Protein AF-A0AAU1YDL6-F1 (afdb_monomer_lite)

Radius of gyration: 30.85 Å; chains: 1; bounding box: 108×76×62 Å

Sequence (286 aa):
MQLHLDQCSYCQDTAEQLRLCATRPGVLLAEALLGESAHPYLAACRARPSRTAPVAATAEGAHARPSDTPQTQQKPARRGRPGSTRKGAKIFVAGIAASSAAVAAAIVVAGTSSDTTAPAPATQRPTPTPSPSSPTTSTALPVPPGSGRLRNAAADLCMDVRGAQPERGAEATLSACSAASTQRWTYVEDGLLRNLAEPDLCLDAGGDDEVLDLEYCDSSGDVSFGLRFELSPEGELLTRDERNLVIAPASPDTGTVLVPSPRNGEAEQRWLVEPVPGASTPQSAT

Secondary structure (DSSP, 8-state):
-HHHHTT-HHHHHHHHHHHHTTSHHHHHHHHHHHGGGHHHHHHHHHHS-------PPP-----------------------------PPPPP------------------------------------PPPP------------S--EEEEETTT-PEEEESSSS--TT--EEEE---S-GGG-EEE-GGGBEEESSSTTEEE---TTTTS--EEETT--STT----BEEE-TTS-EEESSSTTEEEEESSSSTTPBEEEEE----GGG-EEEEEPTT--------

Foldseek 3Di:
DVVVCVVDVVSVVVVVVLLCCQPPVNLVVLCVPPPPVSVVVNVVSVPDDPPDDDDDDDDDDDDDDDDDDDDDDDDDDDDDDDDDDDDDDDDDDDDDDDDDDDDDDDDDDDDDDDDDDDDDDDDDDDDDDDDDDDDPPPPDDDDPQAKWWWAQQPLRFTWFFPDLQFDFFGFIFTAHDDPRQRRIWGQDPQAWTAGRSHRQWTWAQCQPNQFIHIDGLPDDDDRTQFSHWDQDPQQFTDGPRDPQWTWFFPDSDGPTTIGTDGDPPDRRRHIDTGGDPDPDDPDDDD

Structure (mmCIF, N/CA/C/O backbone):
data_AF-A0AAU1YDL6-F1
#
_entry.id   AF-A0AAU1YDL6-F1
#
loop_
_atom_site.group_PDB
_atom_site.id
_atom_site.type_symbol
_atom_site.label_atom_id
_atom_site.label_alt_id
_atom_site.label_comp_id
_atom_site.label_asym_id
_atom_site.label_entity_id
_atom_site.label_seq_id
_atom_site.pdbx_PDB_ins_code
_atom_site.Cartn_x
_atom_site.Cartn_y
_atom_site.Cartn_z
_atom_site.occupancy
_atom_site.B_iso_or_equiv
_atom_site.auth_seq_id
_atom_site.auth_comp_id
_atom_site.auth_asym_id
_atom_site.auth_atom_id
_atom_site.pdbx_PDB_model_num
ATOM 1 N N . MET A 1 1 ? 31.680 5.747 -5.297 1.00 56.50 1 MET A N 1
ATOM 2 C CA . MET A 1 1 ? 31.038 4.935 -6.353 1.00 56.50 1 MET A CA 1
ATOM 3 C C . MET A 1 1 ? 31.793 5.042 -7.675 1.00 56.50 1 MET A C 1
ATOM 5 O O . MET A 1 1 ? 32.573 4.136 -7.901 1.00 56.50 1 MET A O 1
ATOM 9 N N . GLN A 1 2 ? 31.672 6.118 -8.476 1.00 62.59 2 GLN A N 1
ATOM 10 C CA . GLN A 1 2 ? 32.417 6.282 -9.751 1.00 62.59 2 GLN A CA 1
ATOM 11 C C . GLN A 1 2 ? 33.905 5.885 -9.648 1.00 62.59 2 GLN A C 1
ATOM 13 O O . GLN A 1 2 ? 34.316 4.913 -10.264 1.00 62.59 2 GLN A O 1
ATOM 18 N N . LEU A 1 3 ? 34.648 6.521 -8.731 1.00 73.25 3 LEU A N 1
ATOM 19 C CA . LEU A 1 3 ? 36.078 6.262 -8.491 1.00 73.25 3 LEU A CA 1
ATOM 20 C C . LEU A 1 3 ? 36.431 4.788 -8.183 1.00 73.25 3 LEU A C 1
ATOM 22 O O . LEU A 1 3 ? 37.569 4.379 -8.361 1.00 73.25 3 LEU A O 1
ATOM 26 N N . HIS A 1 4 ? 35.474 4.000 -7.684 1.00 76.50 4 HIS A N 1
ATOM 27 C CA . HIS A 1 4 ? 35.662 2.577 -7.388 1.00 76.50 4 HIS A CA 1
ATOM 28 C C . HIS A 1 4 ? 35.329 1.690 -8.598 1.00 76.50 4 HIS A C 1
ATOM 30 O O . HIS A 1 4 ? 36.001 0.686 -8.817 1.00 76.50 4 HIS A O 1
ATOM 36 N N . LEU A 1 5 ? 34.335 2.080 -9.408 1.00 68.94 5 LEU A N 1
ATOM 37 C CA . LEU A 1 5 ? 34.019 1.413 -10.676 1.00 68.94 5 LEU A CA 1
ATOM 38 C C . LEU A 1 5 ? 35.194 1.513 -11.658 1.00 68.94 5 LEU A C 1
ATOM 40 O O . LEU A 1 5 ? 35.518 0.526 -12.305 1.00 68.94 5 LEU A O 1
ATOM 44 N N . ASP A 1 6 ? 35.883 2.656 -11.688 1.00 74.12 6 ASP A N 1
ATOM 45 C CA . ASP A 1 6 ? 37.047 2.889 -12.558 1.00 74.12 6 ASP A CA 1
ATOM 46 C C . ASP A 1 6 ? 38.330 2.163 -12.085 1.00 74.12 6 ASP A C 1
ATOM 48 O O . ASP A 1 6 ? 39.335 2.152 -12.793 1.00 74.12 6 ASP A O 1
ATOM 52 N N . GLN A 1 7 ? 38.327 1.579 -10.878 1.00 82.31 7 GLN A N 1
ATOM 53 C CA . GLN A 1 7 ? 39.493 0.922 -10.258 1.00 82.31 7 GLN A CA 1
ATOM 54 C C . GLN A 1 7 ? 39.310 -0.586 -10.027 1.00 82.31 7 GLN A C 1
ATOM 56 O O . GLN A 1 7 ? 40.266 -1.266 -9.653 1.00 82.31 7 GLN A O 1
ATOM 61 N N . CYS A 1 8 ? 38.108 -1.131 -10.234 1.00 89.50 8 CYS A N 1
ATOM 62 C CA . CYS A 1 8 ? 37.804 -2.537 -9.987 1.00 89.50 8 CYS A CA 1
ATOM 63 C C . CYS A 1 8 ? 37.212 -3.195 -11.238 1.00 89.50 8 CYS A C 1
ATOM 65 O O . CYS A 1 8 ? 36.031 -3.013 -11.535 1.00 89.50 8 CYS A O 1
ATOM 67 N N . SER A 1 9 ? 38.014 -4.014 -11.929 1.00 80.69 9 SER A N 1
ATOM 68 C CA . SER A 1 9 ? 37.593 -4.698 -13.161 1.00 80.69 9 SER A CA 1
ATOM 69 C C . SER A 1 9 ? 36.331 -5.540 -12.963 1.00 80.69 9 SER A C 1
ATOM 71 O O . SER A 1 9 ? 35.436 -5.483 -13.788 1.00 80.69 9 SER A O 1
ATOM 73 N N . TYR A 1 10 ? 36.192 -6.233 -11.829 1.00 76.50 10 TYR A N 1
ATOM 74 C CA . TYR A 1 10 ? 34.996 -7.023 -11.517 1.00 76.50 10 TYR A CA 1
ATOM 75 C C . TYR A 1 10 ? 33.713 -6.171 -11.480 1.00 76.50 10 TYR A C 1
ATOM 77 O O . TYR A 1 10 ? 32.677 -6.551 -12.031 1.00 76.50 10 TYR A O 1
ATOM 85 N N . CYS A 1 11 ? 33.778 -4.991 -10.859 1.00 71.44 11 CYS A N 1
ATOM 86 C CA . CYS A 1 11 ? 32.649 -4.066 -10.792 1.00 71.44 11 CYS A CA 1
ATOM 87 C C . CYS A 1 11 ? 32.391 -3.382 -12.146 1.00 71.44 11 CYS A C 1
ATOM 89 O O . CYS A 1 11 ? 31.238 -3.107 -12.479 1.00 71.44 11 CYS A O 1
ATOM 91 N N . GLN A 1 12 ? 33.441 -3.145 -12.939 1.00 76.69 12 GLN A N 1
ATOM 92 C CA . GLN A 1 12 ? 33.349 -2.638 -14.309 1.00 76.69 12 GLN A CA 1
ATOM 93 C C . GLN A 1 12 ? 32.680 -3.658 -15.246 1.00 76.69 12 GLN A C 1
ATOM 95 O O . GLN A 1 12 ? 31.690 -3.313 -15.888 1.00 76.69 12 GLN A O 1
ATOM 100 N N . ASP A 1 13 ? 33.143 -4.911 -15.251 1.00 75.06 13 ASP A N 1
ATOM 101 C CA . ASP A 1 13 ? 32.582 -6.027 -16.024 1.00 75.06 13 ASP A CA 1
ATOM 102 C C . ASP A 1 13 ? 31.100 -6.242 -15.674 1.00 75.06 13 ASP A C 1
ATOM 104 O O . ASP A 1 13 ? 30.251 -6.380 -16.554 1.00 75.06 13 ASP A O 1
ATOM 108 N N . THR A 1 14 ? 30.761 -6.193 -14.380 1.00 71.19 14 THR A N 1
ATOM 109 C CA . THR A 1 14 ? 29.370 -6.291 -13.904 1.00 71.19 14 THR A CA 1
ATOM 110 C C . THR A 1 14 ? 28.522 -5.113 -14.404 1.00 71.19 14 THR A C 1
ATOM 112 O O . THR A 1 14 ? 27.403 -5.305 -14.881 1.00 71.19 14 THR A O 1
ATOM 115 N N . ALA A 1 15 ? 29.049 -3.885 -14.357 1.00 66.06 15 ALA A N 1
ATOM 116 C CA . ALA A 1 15 ? 28.364 -2.698 -14.872 1.00 66.06 15 ALA A CA 1
ATOM 117 C C . ALA A 1 15 ? 28.234 -2.687 -16.409 1.00 66.06 15 ALA A C 1
ATOM 119 O O . ALA A 1 15 ? 27.328 -2.043 -16.940 1.00 66.06 15 ALA A O 1
ATOM 120 N N . GLU A 1 16 ? 29.113 -3.380 -17.134 1.00 69.12 16 GLU A N 1
ATOM 121 C CA . GLU A 1 16 ? 29.009 -3.581 -18.581 1.00 69.12 16 GLU A CA 1
ATOM 122 C C . GLU A 1 16 ? 27.964 -4.651 -18.924 1.00 69.12 16 GLU A C 1
ATOM 124 O O . GLU A 1 16 ? 27.084 -4.394 -19.746 1.00 69.12 16 GLU A O 1
ATOM 129 N N . GLN A 1 17 ? 27.950 -5.789 -18.220 1.00 67.38 17 GLN A N 1
ATOM 130 C CA . GLN A 1 17 ? 26.906 -6.812 -18.373 1.00 67.38 17 GLN A CA 1
ATOM 131 C C . GLN A 1 17 ? 25.501 -6.249 -18.109 1.00 67.38 17 GLN A C 1
ATOM 133 O O . GLN A 1 17 ? 24.594 -6.479 -18.908 1.00 67.38 17 GLN A O 1
ATOM 138 N N . LEU A 1 18 ? 25.335 -5.423 -17.069 1.00 65.62 18 LEU A N 1
ATOM 139 C CA . LEU A 1 18 ? 24.070 -4.735 -16.779 1.00 65.62 18 LEU A CA 1
ATOM 140 C C . LEU A 1 18 ? 23.646 -3.742 -17.877 1.00 65.62 18 LEU A C 1
ATOM 142 O O . LEU A 1 18 ? 22.452 -3.542 -18.094 1.00 65.62 18 LEU A O 1
ATOM 146 N N . ARG A 1 19 ? 24.593 -3.127 -18.601 1.00 65.00 19 ARG A N 1
ATOM 147 C CA . ARG A 1 19 ? 24.288 -2.248 -19.748 1.00 65.00 19 ARG A CA 1
ATOM 148 C C . ARG A 1 19 ? 23.908 -3.025 -21.006 1.00 65.00 19 ARG A C 1
ATOM 150 O O . ARG A 1 19 ? 23.153 -2.511 -21.830 1.00 65.00 19 ARG A O 1
ATOM 157 N N . LEU A 1 20 ? 24.398 -4.254 -21.164 1.00 68.25 20 LEU A N 1
ATOM 158 C CA . LEU A 1 20 ? 24.110 -5.086 -22.332 1.00 68.25 20 LEU A CA 1
ATOM 159 C C . LEU A 1 20 ? 22.671 -5.632 -22.350 1.00 68.25 20 LEU A C 1
ATOM 161 O O . LEU A 1 20 ? 22.177 -5.928 -23.440 1.00 68.25 20 LEU A O 1
ATOM 165 N N . CYS A 1 21 ? 21.967 -5.685 -21.212 1.00 66.94 21 CYS A N 1
ATOM 166 C CA . CYS A 1 21 ? 20.594 -6.203 -21.098 1.00 66.94 21 CYS A CA 1
ATOM 167 C C . CYS A 1 21 ? 19.594 -5.590 -22.101 1.00 66.94 21 CYS A C 1
ATOM 169 O O . CYS A 1 21 ? 18.765 -6.309 -22.651 1.00 66.94 21 CYS A O 1
ATOM 171 N N . ALA A 1 22 ? 19.692 -4.288 -22.396 1.00 60.44 22 ALA A N 1
ATOM 172 C CA . ALA A 1 22 ? 18.812 -3.605 -23.356 1.00 60.44 22 ALA A CA 1
ATOM 173 C C . ALA A 1 22 ? 19.385 -3.510 -24.790 1.00 60.44 22 ALA A C 1
ATOM 175 O O . ALA A 1 22 ? 18.746 -2.939 -25.676 1.00 60.44 22 ALA A O 1
ATOM 176 N N . THR A 1 23 ? 20.582 -4.049 -25.042 1.00 73.25 23 THR A N 1
ATOM 177 C CA . THR A 1 23 ? 21.216 -4.036 -26.372 1.00 73.25 23 THR A CA 1
ATOM 178 C C . THR A 1 23 ? 20.748 -5.208 -27.237 1.00 73.25 23 THR A C 1
ATOM 180 O O . THR A 1 23 ? 20.228 -6.202 -26.736 1.00 73.25 23 THR A O 1
ATOM 183 N N . ARG A 1 24 ? 20.945 -5.120 -28.560 1.00 70.12 24 ARG A N 1
ATOM 184 C CA . ARG A 1 24 ? 20.453 -6.120 -29.531 1.00 70.12 24 ARG A CA 1
ATOM 185 C C . ARG A 1 24 ? 20.853 -7.581 -29.212 1.00 70.12 24 ARG A C 1
ATOM 187 O O . ARG A 1 24 ? 19.998 -8.444 -29.388 1.00 70.12 24 ARG A O 1
ATOM 194 N N . PRO A 1 25 ? 22.073 -7.884 -28.712 1.00 74.88 25 PRO A N 1
ATOM 195 C CA . PRO A 1 25 ? 22.413 -9.225 -28.226 1.00 74.88 25 PRO A CA 1
ATOM 196 C C . PRO A 1 25 ? 21.655 -9.634 -26.954 1.00 74.88 25 PRO A C 1
ATOM 198 O O . PRO A 1 25 ? 21.233 -10.781 -26.851 1.00 74.88 25 PRO A O 1
ATOM 201 N N . GLY A 1 26 ? 21.457 -8.708 -26.007 1.00 73.38 26 GLY A N 1
ATOM 202 C CA . GLY A 1 26 ? 20.735 -8.955 -24.754 1.00 73.38 26 GLY A CA 1
ATOM 203 C C . GLY A 1 26 ? 19.250 -9.251 -24.968 1.00 73.38 26 GLY A C 1
ATOM 204 O O . GLY A 1 26 ? 18.726 -10.179 -24.361 1.00 73.38 26 GLY A O 1
ATOM 205 N N . VAL A 1 27 ? 18.603 -8.545 -25.903 1.00 77.75 27 VAL A N 1
ATOM 206 C CA . VAL A 1 27 ? 17.208 -8.802 -26.306 1.00 77.75 27 VAL A CA 1
ATOM 207 C C . VAL A 1 27 ? 17.047 -10.217 -26.868 1.00 77.75 27 VAL A C 1
ATOM 209 O O . VAL A 1 27 ? 16.229 -10.978 -26.361 1.00 77.75 27 VAL A O 1
ATOM 212 N N . LEU A 1 28 ? 17.881 -10.606 -27.840 1.00 79.69 28 LEU A N 1
ATOM 213 C CA . LEU A 1 28 ? 17.833 -11.949 -28.437 1.00 79.69 28 LEU A CA 1
ATOM 214 C C . LEU A 1 28 ? 18.134 -13.058 -27.417 1.00 79.69 28 LEU A C 1
ATOM 216 O O . LEU A 1 28 ? 17.578 -14.150 -27.510 1.00 79.69 28 LEU A O 1
ATOM 220 N N . LEU A 1 29 ? 19.010 -12.793 -26.443 1.00 78.62 29 LEU A N 1
ATOM 221 C CA . LEU A 1 29 ? 19.323 -13.742 -25.376 1.00 78.62 29 LEU A CA 1
ATOM 222 C C . LEU A 1 29 ? 18.166 -13.874 -24.372 1.00 78.62 29 LEU A C 1
ATOM 224 O O . LEU A 1 29 ? 17.853 -14.988 -23.961 1.00 78.62 29 LEU A O 1
ATOM 228 N N . ALA A 1 30 ? 17.511 -12.767 -24.010 1.00 78.81 30 ALA A N 1
ATOM 229 C CA . ALA A 1 30 ? 16.332 -12.770 -23.148 1.00 78.81 30 ALA A CA 1
ATOM 230 C C . ALA A 1 30 ? 15.161 -13.513 -23.811 1.00 78.81 30 ALA A C 1
ATOM 232 O O . ALA A 1 30 ? 14.589 -14.407 -23.195 1.00 78.81 30 ALA A O 1
ATOM 233 N N . GLU A 1 31 ? 14.861 -13.229 -25.081 1.00 81.62 31 GLU A N 1
ATOM 234 C CA . GLU A 1 31 ? 13.839 -13.946 -25.860 1.00 81.62 31 GLU A CA 1
ATOM 235 C C . GLU A 1 31 ? 14.140 -15.454 -25.948 1.00 81.62 31 GLU A C 1
ATOM 237 O O . GLU A 1 31 ? 13.246 -16.275 -25.749 1.00 81.62 31 GLU A O 1
ATOM 242 N N . ALA A 1 32 ? 15.403 -15.837 -26.171 1.00 84.69 32 ALA A N 1
ATOM 243 C CA . ALA A 1 32 ? 15.809 -17.240 -26.287 1.00 84.69 32 ALA A CA 1
ATOM 244 C C . ALA A 1 32 ? 15.825 -18.023 -24.959 1.00 84.69 32 ALA A C 1
ATOM 246 O O . ALA A 1 32 ? 15.710 -19.250 -24.986 1.00 84.69 32 ALA A O 1
ATOM 247 N N . LEU A 1 33 ? 16.006 -17.354 -23.813 1.00 84.75 33 LEU A N 1
ATOM 248 C CA . LEU A 1 33 ? 16.076 -17.996 -22.491 1.00 84.75 33 LEU A CA 1
ATOM 249 C C . LEU A 1 33 ? 14.765 -17.920 -21.698 1.00 84.75 33 LEU A C 1
ATOM 251 O O . LEU A 1 33 ? 14.500 -18.821 -20.905 1.00 84.75 33 LEU A O 1
ATOM 255 N N . LEU A 1 34 ? 13.973 -16.861 -21.888 1.00 80.25 34 LEU A N 1
ATOM 256 C CA . LEU A 1 34 ? 12.777 -16.559 -21.091 1.00 80.25 34 LEU A CA 1
ATOM 257 C C . LEU A 1 34 ? 11.469 -16.738 -21.883 1.00 80.25 34 LEU A C 1
ATOM 259 O O . LEU A 1 34 ? 10.411 -16.928 -21.288 1.00 80.25 34 LEU A O 1
ATOM 263 N N . GLY A 1 35 ? 11.509 -16.719 -23.221 1.00 78.31 35 GLY A N 1
ATOM 264 C CA . GLY A 1 35 ? 10.304 -16.847 -24.044 1.00 78.31 35 GLY A CA 1
ATOM 265 C C . GLY A 1 35 ? 9.334 -15.685 -23.813 1.00 78.31 35 GLY A C 1
ATOM 266 O O . GLY A 1 35 ? 9.718 -14.522 -23.927 1.00 78.31 35 GLY A O 1
ATOM 267 N N . GLU A 1 36 ? 8.074 -15.975 -23.478 1.00 75.88 36 GLU A N 1
ATOM 268 C CA . GLU A 1 36 ? 7.052 -14.931 -23.289 1.00 75.88 36 GLU A CA 1
ATOM 269 C C . GLU A 1 36 ? 7.359 -13.981 -22.114 1.00 75.88 36 GLU A C 1
ATOM 271 O O . GLU A 1 36 ? 7.073 -12.786 -22.209 1.00 75.88 36 GLU A O 1
ATOM 276 N N . SER A 1 37 ? 8.050 -14.444 -21.061 1.00 73.56 37 SER A N 1
ATOM 277 C CA . SER A 1 37 ? 8.459 -13.590 -19.932 1.00 73.56 37 SER A CA 1
ATOM 278 C C . SER A 1 37 ? 9.667 -12.686 -20.231 1.00 73.56 37 SER A C 1
ATOM 280 O O . SER A 1 37 ? 10.040 -11.857 -19.398 1.00 73.56 37 SER A O 1
ATOM 282 N N . ALA A 1 38 ? 10.239 -12.742 -21.441 1.00 81.56 38 ALA A N 1
ATOM 283 C CA . ALA A 1 38 ? 11.267 -11.793 -21.872 1.00 81.56 38 ALA A CA 1
ATOM 284 C C . ALA A 1 38 ? 10.753 -10.341 -21.916 1.00 81.56 38 ALA A C 1
ATOM 286 O O . ALA A 1 38 ? 11.522 -9.411 -21.679 1.00 81.56 38 ALA A O 1
ATOM 287 N N . HIS A 1 39 ? 9.462 -10.127 -22.191 1.00 78.38 39 HIS A N 1
ATOM 288 C CA . HIS A 1 39 ? 8.873 -8.789 -22.313 1.00 78.38 39 HIS A CA 1
ATOM 289 C C . HIS A 1 39 ? 8.894 -7.972 -21.005 1.00 78.38 39 HIS A C 1
ATOM 291 O O . HIS A 1 39 ? 9.475 -6.881 -21.031 1.00 78.38 39 HIS A O 1
ATOM 297 N N . PRO A 1 40 ? 8.343 -8.451 -19.867 1.00 78.44 40 PRO A N 1
ATOM 298 C CA . PRO A 1 40 ? 8.437 -7.729 -18.595 1.00 78.44 40 PRO A CA 1
ATOM 299 C C . PRO A 1 40 ? 9.893 -7.555 -18.130 1.00 78.44 40 PRO A C 1
ATOM 301 O O . PRO A 1 40 ? 10.281 -6.457 -17.732 1.00 78.44 40 PRO A O 1
ATOM 304 N N . TYR A 1 41 ? 10.742 -8.576 -18.297 1.00 75.31 41 TYR A N 1
ATOM 305 C CA . TYR A 1 41 ? 12.172 -8.493 -17.970 1.00 75.31 41 TYR A CA 1
ATOM 306 C C . TYR A 1 41 ? 12.900 -7.382 -18.754 1.00 75.31 41 TYR A C 1
ATOM 308 O O . TYR A 1 41 ? 13.635 -6.570 -18.183 1.00 75.31 41 TYR A O 1
ATOM 316 N N . LEU A 1 42 ? 12.666 -7.289 -20.068 1.00 80.06 42 LEU A N 1
ATOM 317 C CA . LEU A 1 42 ? 13.252 -6.246 -20.916 1.00 80.06 42 LEU A CA 1
ATOM 318 C C . LEU A 1 42 ? 12.655 -4.856 -20.651 1.00 80.06 42 LEU A C 1
ATOM 320 O O . LEU A 1 42 ? 13.351 -3.860 -20.862 1.00 80.06 42 LEU A O 1
ATOM 324 N N . ALA A 1 43 ? 11.408 -4.761 -20.181 1.00 79.31 43 ALA A N 1
ATOM 325 C CA . ALA A 1 43 ? 10.821 -3.502 -19.726 1.00 79.31 43 ALA A CA 1
ATOM 326 C C . ALA A 1 43 ? 11.532 -2.986 -18.461 1.00 79.31 43 ALA A C 1
ATOM 328 O O . ALA A 1 43 ? 12.030 -1.858 -18.468 1.00 79.31 43 ALA A O 1
ATOM 329 N N . ALA A 1 44 ? 11.709 -3.838 -17.445 1.00 75.81 44 ALA A N 1
ATOM 330 C CA . ALA A 1 44 ? 12.465 -3.513 -16.231 1.00 75.81 44 ALA A CA 1
ATOM 331 C C . ALA A 1 44 ? 13.925 -3.115 -16.539 1.00 75.81 44 ALA A C 1
ATOM 333 O O . ALA A 1 44 ? 14.445 -2.130 -16.010 1.00 75.81 44 ALA A O 1
ATOM 334 N N . CYS A 1 45 ? 14.576 -3.811 -17.479 1.00 73.50 45 CYS A N 1
ATOM 335 C CA . CYS A 1 45 ? 15.930 -3.472 -17.927 1.00 73.50 45 CYS A CA 1
ATOM 336 C C . CYS A 1 45 ? 16.031 -2.098 -18.618 1.00 73.50 45 CYS A C 1
ATOM 338 O O . CYS A 1 45 ? 17.074 -1.451 -18.524 1.00 73.50 45 CYS A O 1
ATOM 340 N N . ARG A 1 46 ? 14.976 -1.636 -19.305 1.00 73.00 46 ARG A N 1
ATOM 341 C CA . ARG A 1 46 ? 14.924 -0.306 -19.949 1.00 73.00 46 ARG A CA 1
ATOM 342 C C . ARG A 1 46 ? 14.518 0.811 -18.987 1.00 73.00 46 ARG A C 1
ATOM 344 O O . ARG A 1 46 ? 14.908 1.951 -19.214 1.00 73.00 46 ARG A O 1
ATOM 351 N N . ALA A 1 47 ? 13.776 0.492 -17.927 1.00 68.50 47 ALA A N 1
ATOM 352 C CA . ALA A 1 47 ? 13.376 1.444 -16.890 1.00 68.50 47 ALA A CA 1
ATOM 353 C C . ALA A 1 47 ? 14.553 1.919 -16.012 1.00 68.50 47 ALA A C 1
ATOM 355 O O . ALA A 1 47 ? 14.482 2.992 -15.413 1.00 68.50 47 ALA A O 1
ATOM 356 N N . ARG A 1 48 ? 15.665 1.168 -15.951 1.00 66.00 48 ARG A N 1
ATOM 357 C CA . ARG A 1 48 ? 16.871 1.598 -15.222 1.00 66.00 48 ARG A CA 1
ATOM 358 C C . ARG A 1 48 ? 17.554 2.791 -15.917 1.00 66.00 48 ARG A C 1
ATOM 360 O O . ARG A 1 48 ? 17.985 2.654 -17.065 1.00 66.00 48 ARG A O 1
ATOM 367 N N . PRO A 1 49 ? 17.760 3.937 -15.232 1.00 50.91 49 PRO A N 1
ATOM 368 C CA . PRO A 1 49 ? 18.407 5.090 -15.842 1.00 50.91 49 PRO A CA 1
ATOM 369 C C . PRO A 1 49 ? 19.869 4.792 -16.191 1.00 50.91 49 PRO A C 1
ATOM 371 O O . PRO A 1 49 ? 20.731 4.639 -15.320 1.00 50.91 49 PRO A O 1
ATOM 374 N N . SER A 1 50 ? 20.185 4.796 -17.486 1.00 50.25 50 SER A N 1
ATOM 375 C CA . SER A 1 50 ? 21.571 4.908 -17.936 1.00 50.25 50 SER A CA 1
ATOM 376 C C . SER A 1 50 ? 22.096 6.288 -17.554 1.00 50.25 50 SER A C 1
ATOM 378 O O . SER A 1 50 ? 21.803 7.274 -18.224 1.00 50.25 50 SER A O 1
ATOM 380 N N . ARG A 1 51 ? 22.881 6.371 -16.473 1.00 40.50 51 ARG A N 1
ATOM 381 C CA . ARG A 1 51 ? 23.528 7.613 -16.020 1.00 40.50 51 ARG A CA 1
ATOM 382 C C . ARG A 1 51 ? 24.614 8.051 -17.012 1.00 40.50 51 ARG A C 1
ATOM 384 O O . ARG A 1 51 ? 25.805 7.845 -16.779 1.00 40.50 51 ARG A O 1
ATOM 391 N N . THR A 1 52 ? 24.200 8.651 -18.124 1.00 41.50 52 THR A N 1
ATOM 392 C CA . THR A 1 52 ? 25.067 9.363 -19.065 1.00 41.50 52 THR A CA 1
ATOM 393 C C . THR A 1 52 ? 25.596 10.622 -18.394 1.00 41.50 52 THR A C 1
ATOM 395 O O . THR A 1 52 ? 24.868 11.596 -18.212 1.00 41.50 52 THR A O 1
ATOM 398 N N . ALA A 1 53 ? 26.872 10.603 -18.013 1.00 39.03 53 ALA A N 1
ATOM 399 C CA . ALA A 1 53 ? 27.581 11.828 -17.671 1.00 39.03 53 ALA A CA 1
ATOM 400 C C . ALA A 1 53 ? 27.771 12.676 -18.947 1.00 39.03 53 ALA A C 1
ATOM 402 O O . ALA A 1 53 ? 28.057 12.105 -20.003 1.00 39.03 53 ALA A O 1
ATOM 403 N N . PRO A 1 54 ? 27.633 14.012 -18.882 1.00 41.19 54 PRO A N 1
ATOM 404 C CA . PRO A 1 54 ? 27.947 14.867 -20.016 1.00 41.19 54 PRO A CA 1
ATOM 405 C C . PRO A 1 54 ? 29.452 14.812 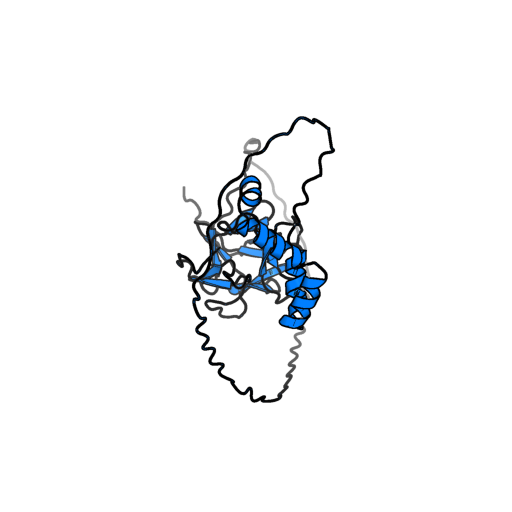-20.298 1.00 41.19 54 PRO A C 1
ATOM 407 O O . PRO A 1 54 ? 30.272 15.018 -19.402 1.00 41.19 54 PRO A O 1
ATOM 410 N N . VAL A 1 55 ? 29.817 14.543 -21.552 1.00 38.06 55 VAL A N 1
ATOM 411 C CA . VAL A 1 55 ? 31.211 14.591 -22.005 1.00 38.06 55 VAL A CA 1
ATOM 412 C C . VAL A 1 55 ? 31.648 16.054 -22.051 1.00 38.06 55 VAL A C 1
ATOM 414 O O . VAL A 1 55 ? 31.255 16.799 -22.947 1.00 38.06 55 VAL A O 1
ATOM 417 N N . ALA A 1 56 ? 32.453 16.471 -21.073 1.00 35.19 56 ALA A N 1
ATOM 418 C CA . ALA A 1 56 ? 33.148 17.750 -21.129 1.00 35.19 56 ALA A CA 1
ATOM 419 C C . ALA A 1 56 ? 34.224 17.702 -22.226 1.00 35.19 56 ALA A C 1
ATOM 421 O O . ALA A 1 56 ? 34.920 16.698 -22.387 1.00 35.19 56 ALA A O 1
ATOM 422 N N . ALA A 1 57 ? 34.323 18.781 -23.002 1.00 36.34 57 ALA A N 1
ATOM 423 C CA . ALA A 1 57 ? 35.151 18.831 -24.198 1.00 36.34 57 ALA A CA 1
ATOM 424 C C . ALA A 1 57 ? 36.662 18.759 -23.907 1.00 36.34 57 ALA A C 1
ATOM 426 O O . ALA A 1 57 ? 37.153 19.153 -22.851 1.00 36.34 57 ALA A O 1
ATOM 427 N N . THR A 1 58 ? 37.386 18.284 -24.916 1.00 36.16 58 THR A N 1
ATOM 428 C CA . THR A 1 58 ? 38.847 18.213 -25.004 1.00 36.16 58 THR A CA 1
ATOM 429 C C . THR A 1 58 ? 39.549 19.553 -24.772 1.00 36.16 58 THR A C 1
ATOM 431 O O . THR A 1 58 ? 39.186 20.553 -25.391 1.00 36.16 58 THR A O 1
ATOM 434 N N . ALA A 1 59 ? 40.651 19.524 -24.022 1.00 34.06 59 ALA A N 1
ATOM 435 C CA . ALA A 1 59 ? 41.752 20.476 -24.152 1.00 34.06 59 ALA A CA 1
ATOM 436 C C . ALA A 1 59 ? 43.086 19.715 -24.050 1.00 34.06 59 ALA A C 1
ATOM 438 O O . ALA A 1 59 ? 43.251 18.856 -23.184 1.00 34.06 59 ALA A O 1
ATOM 439 N N . GLU A 1 60 ? 44.004 19.984 -24.976 1.00 35.50 60 GLU A N 1
ATOM 440 C CA . GLU A 1 60 ? 45.286 19.282 -25.110 1.00 35.50 60 GLU A CA 1
ATOM 441 C C . GLU A 1 60 ? 46.318 19.676 -24.042 1.00 35.50 60 GLU A C 1
ATOM 443 O O . GLU A 1 60 ? 46.318 20.788 -23.517 1.00 35.50 60 GLU A O 1
ATOM 448 N N . GLY A 1 61 ? 47.260 18.765 -23.783 1.00 29.91 61 GLY A N 1
ATOM 449 C CA . GLY A 1 61 ? 48.410 18.989 -22.906 1.00 29.91 61 GLY A CA 1
ATOM 450 C C . GLY A 1 61 ? 49.384 17.814 -22.968 1.00 29.91 61 GLY A C 1
ATOM 451 O O . GLY A 1 61 ? 49.338 16.917 -22.132 1.00 29.91 61 GLY A O 1
ATOM 452 N N . ALA A 1 62 ? 50.232 17.776 -23.998 1.00 39.84 62 ALA A N 1
ATOM 453 C CA . ALA A 1 62 ? 51.247 16.733 -24.159 1.00 39.84 62 ALA A CA 1
ATOM 454 C C . ALA A 1 62 ? 52.355 16.825 -23.087 1.00 39.84 62 ALA A C 1
ATOM 456 O O . ALA A 1 62 ? 52.605 17.908 -22.570 1.00 39.84 62 ALA A O 1
ATOM 457 N N . HIS A 1 63 ? 53.067 15.718 -22.814 1.00 32.72 63 HIS A N 1
ATOM 458 C CA . HIS A 1 63 ? 54.525 15.602 -23.044 1.00 32.72 63 HIS A CA 1
ATOM 459 C C . HIS A 1 63 ? 55.134 14.251 -22.574 1.00 32.72 63 HIS A C 1
ATOM 461 O O . HIS A 1 63 ? 54.812 13.734 -21.514 1.00 32.72 63 HIS A O 1
ATOM 467 N N . ALA A 1 64 ? 56.096 13.761 -23.373 1.00 32.97 64 ALA A N 1
ATOM 468 C CA . ALA A 1 64 ? 57.265 12.929 -23.018 1.00 32.97 64 ALA A CA 1
ATOM 469 C C . ALA A 1 64 ? 57.122 11.478 -22.463 1.00 32.97 64 ALA A C 1
ATOM 471 O O . ALA A 1 64 ? 56.989 11.229 -21.269 1.00 32.97 64 ALA A O 1
ATOM 472 N N . ARG A 1 65 ? 57.384 10.509 -23.359 1.00 35.00 65 ARG A N 1
ATOM 473 C CA . ARG A 1 65 ? 58.252 9.315 -23.138 1.00 35.00 65 ARG A CA 1
ATOM 474 C C . ARG A 1 65 ? 59.722 9.685 -23.489 1.00 35.00 65 ARG A C 1
ATOM 476 O O . ARG A 1 65 ? 59.877 10.790 -24.018 1.00 35.00 65 ARG A O 1
ATOM 483 N N . PRO A 1 66 ? 60.779 8.838 -23.327 1.00 49.97 66 PRO A N 1
ATOM 484 C CA . PRO A 1 66 ? 60.860 7.372 -23.090 1.00 49.97 66 PRO A CA 1
ATOM 485 C C . PRO A 1 66 ? 61.639 7.045 -21.762 1.00 49.97 66 PRO A C 1
ATOM 487 O O . PRO A 1 66 ? 61.576 7.881 -20.870 1.00 49.97 66 PRO A O 1
ATOM 490 N N . SER A 1 67 ? 62.286 5.900 -21.443 1.00 37.94 67 SER A N 1
ATOM 491 C CA . SER A 1 67 ? 62.756 4.720 -22.212 1.00 37.94 67 SER A CA 1
ATOM 492 C C . SER A 1 67 ? 62.879 3.410 -21.396 1.00 37.94 67 SER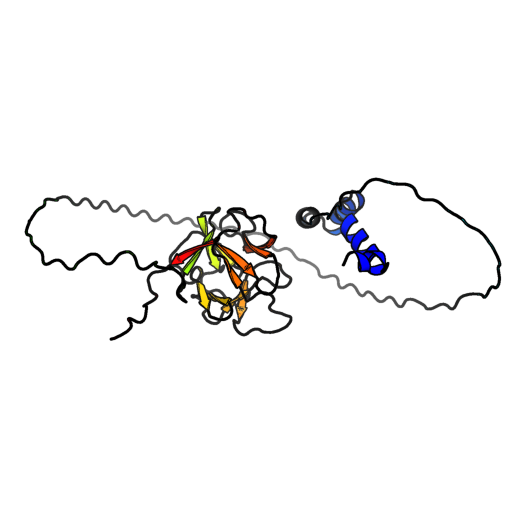 A C 1
ATOM 494 O O . SER A 1 67 ? 62.926 3.409 -20.172 1.00 37.94 67 SER A O 1
ATOM 496 N N . ASP A 1 68 ? 62.983 2.313 -22.150 1.00 34.78 68 ASP A N 1
ATOM 497 C CA . ASP A 1 68 ? 63.508 0.952 -21.907 1.00 34.78 68 ASP A CA 1
ATOM 498 C C . ASP A 1 68 ? 64.364 0.611 -20.663 1.00 34.78 68 ASP A C 1
ATOM 500 O O . ASP A 1 68 ? 65.397 1.224 -20.401 1.00 34.78 68 ASP A O 1
ATOM 504 N N . THR A 1 69 ? 64.101 -0.564 -20.066 1.00 40.69 69 THR A N 1
ATOM 505 C CA . THR A 1 69 ? 64.983 -1.757 -20.225 1.00 40.69 69 THR A CA 1
ATOM 506 C C . THR A 1 69 ? 64.280 -3.077 -19.806 1.00 40.69 69 THR A C 1
ATOM 508 O O . THR A 1 69 ? 63.325 -3.022 -19.032 1.00 40.69 69 THR A O 1
ATOM 511 N N . PRO A 1 70 ? 64.684 -4.268 -20.319 1.00 50.84 70 PRO A N 1
ATOM 512 C CA . PRO A 1 70 ? 63.949 -5.534 -20.132 1.00 50.84 70 PRO A CA 1
ATOM 513 C C . PRO A 1 70 ? 64.698 -6.617 -19.319 1.00 50.84 70 PRO A C 1
ATOM 515 O O . PRO A 1 70 ? 65.924 -6.644 -19.356 1.00 50.84 70 PRO A O 1
ATOM 518 N N . GLN A 1 71 ? 63.953 -7.550 -18.689 1.00 36.84 71 GLN A N 1
ATOM 519 C CA . GLN A 1 71 ? 64.277 -8.950 -18.268 1.00 36.84 71 GLN A CA 1
ATOM 520 C C . GLN A 1 71 ? 63.343 -9.370 -17.095 1.00 36.84 71 GLN A C 1
ATOM 522 O O . GLN A 1 71 ? 62.890 -8.498 -16.367 1.00 36.84 71 GLN A O 1
ATOM 527 N N . THR A 1 72 ? 62.959 -10.629 -16.815 1.00 34.06 72 THR A N 1
ATOM 528 C CA . THR A 1 72 ? 63.247 -11.962 -17.396 1.00 34.06 72 THR A CA 1
ATOM 529 C C . THR A 1 72 ? 62.033 -12.907 -17.213 1.00 34.06 72 THR A C 1
ATOM 531 O O . THR A 1 72 ? 61.145 -12.668 -16.401 1.00 34.06 72 THR A O 1
ATOM 534 N N . GLN A 1 73 ? 62.002 -13.988 -17.997 1.00 41.41 73 GLN A N 1
ATOM 535 C CA . GLN A 1 73 ? 61.007 -15.073 -18.028 1.00 41.41 73 GLN A CA 1
ATOM 536 C C . GLN A 1 73 ? 60.822 -15.831 -16.692 1.00 41.41 73 GLN A C 1
ATOM 538 O O . GLN A 1 73 ? 61.805 -16.055 -15.990 1.00 41.41 73 GLN A O 1
ATOM 543 N N . GLN A 1 74 ? 59.646 -16.448 -16.481 1.00 37.44 74 GLN A N 1
ATOM 544 C CA . GLN A 1 74 ? 59.569 -17.888 -16.152 1.00 37.44 74 GLN A CA 1
ATOM 545 C C . GLN A 1 74 ? 58.201 -18.527 -16.491 1.00 37.44 74 GLN A C 1
ATOM 547 O O . GLN A 1 74 ? 57.247 -17.840 -16.847 1.00 37.44 74 GLN A O 1
ATOM 552 N N . LYS A 1 75 ? 58.173 -19.870 -16.531 1.00 37.88 75 LYS A N 1
ATOM 553 C CA . LYS A 1 75 ? 57.241 -20.714 -17.318 1.00 37.88 75 LYS A CA 1
ATOM 554 C C . LYS A 1 75 ? 56.008 -21.246 -16.536 1.00 37.88 75 LYS A C 1
ATOM 556 O O . LYS A 1 75 ? 55.955 -21.101 -15.320 1.00 37.88 75 LYS A O 1
ATOM 561 N N . PRO A 1 76 ? 55.016 -21.871 -17.218 1.00 53.34 76 PRO A N 1
ATOM 562 C CA . PRO A 1 76 ? 53.659 -22.048 -16.687 1.00 53.34 76 PRO A CA 1
ATOM 563 C C . PRO A 1 76 ? 53.302 -23.467 -16.188 1.00 53.34 76 PRO A C 1
ATOM 565 O O . PRO A 1 76 ? 54.045 -24.430 -16.364 1.00 53.34 76 PRO A O 1
ATOM 568 N N . ALA A 1 77 ? 52.041 -23.563 -15.745 1.00 37.62 77 ALA A N 1
ATOM 569 C CA . ALA A 1 77 ? 51.137 -24.719 -15.796 1.00 37.62 77 ALA A CA 1
ATOM 570 C C . ALA A 1 77 ? 51.296 -25.859 -14.769 1.00 37.62 77 ALA A C 1
ATOM 572 O O . ALA A 1 77 ? 52.195 -26.694 -14.847 1.00 37.62 77 ALA A O 1
ATOM 573 N N . ARG A 1 78 ? 50.234 -26.048 -13.967 1.00 37.28 78 ARG A N 1
ATOM 574 C CA . ARG A 1 78 ? 49.694 -27.383 -13.656 1.00 37.28 78 ARG A CA 1
ATOM 575 C C . ARG A 1 78 ? 48.171 -27.416 -13.796 1.00 37.28 78 ARG A C 1
ATOM 577 O O . ARG A 1 78 ? 47.485 -26.426 -13.574 1.00 37.28 78 ARG A O 1
ATOM 584 N N . ARG A 1 79 ? 47.673 -28.578 -14.225 1.00 44.69 79 ARG A N 1
ATOM 585 C CA . ARG A 1 79 ? 46.260 -28.871 -14.504 1.00 44.69 79 ARG A CA 1
ATOM 586 C C . ARG A 1 79 ? 45.476 -29.099 -13.205 1.00 44.69 79 ARG A C 1
ATOM 588 O O . ARG A 1 79 ? 45.913 -29.897 -12.381 1.00 44.69 79 ARG A O 1
ATOM 595 N N . GLY A 1 80 ? 44.285 -28.511 -13.106 1.00 35.00 80 GLY A N 1
ATOM 596 C CA . GLY A 1 80 ? 43.201 -28.921 -12.205 1.00 35.00 80 GLY A CA 1
ATOM 597 C C . GLY A 1 80 ? 41.971 -29.302 -13.038 1.00 35.00 80 GLY A C 1
ATOM 598 O O . GLY A 1 80 ? 41.689 -28.654 -14.042 1.00 35.00 80 GLY A O 1
ATOM 599 N N . ARG A 1 81 ? 41.292 -30.398 -12.690 1.00 42.19 81 ARG A N 1
ATOM 600 C CA . ARG A 1 81 ? 40.240 -31.042 -13.504 1.00 42.19 81 ARG A CA 1
ATOM 601 C C . ARG A 1 81 ? 38.843 -30.646 -12.994 1.00 42.19 81 ARG A C 1
ATOM 603 O O . ARG A 1 81 ? 38.654 -30.678 -11.782 1.00 42.19 81 ARG A O 1
ATOM 610 N N . PRO A 1 82 ? 37.855 -30.344 -13.859 1.00 43.81 82 PRO A N 1
ATOM 611 C CA . PRO A 1 82 ? 36.495 -30.062 -13.409 1.00 43.81 82 PRO A CA 1
ATOM 612 C C . PRO A 1 82 ? 35.751 -31.358 -13.054 1.00 43.81 82 PRO A C 1
ATOM 614 O O . PRO A 1 82 ? 35.737 -32.313 -13.835 1.00 43.81 82 PRO A O 1
ATOM 617 N N . GLY A 1 83 ? 35.107 -31.383 -11.887 1.00 35.91 83 GLY A N 1
ATOM 618 C CA . GLY A 1 83 ? 34.164 -32.429 -11.492 1.00 35.91 83 GLY A CA 1
ATOM 619 C C . GLY A 1 83 ? 32.732 -31.981 -11.769 1.00 35.91 83 GLY A C 1
ATOM 620 O O . GLY A 1 83 ? 32.181 -31.199 -11.004 1.00 35.91 83 GLY A O 1
ATOM 621 N N . SER A 1 84 ? 32.123 -32.469 -12.853 1.00 46.53 84 SER A N 1
ATOM 622 C CA . SER A 1 84 ? 30.709 -32.203 -13.151 1.00 46.53 84 SER A CA 1
ATOM 623 C C . SER A 1 84 ? 29.832 -33.382 -12.728 1.00 46.53 84 SER A C 1
ATOM 625 O O . SER A 1 84 ? 30.076 -34.515 -13.133 1.00 46.53 84 SER A O 1
ATOM 627 N N . THR A 1 85 ? 28.792 -33.119 -11.934 1.00 43.88 85 THR A N 1
ATOM 628 C CA . THR A 1 85 ? 27.688 -34.065 -11.692 1.00 43.88 85 THR A CA 1
ATOM 629 C C . THR A 1 85 ? 26.350 -33.326 -11.624 1.00 43.88 85 THR A C 1
ATOM 631 O O . THR A 1 85 ? 25.749 -33.159 -10.569 1.00 43.88 85 THR A O 1
ATOM 634 N N . ARG A 1 86 ? 25.836 -32.896 -12.784 1.00 42.56 86 ARG A N 1
ATOM 635 C CA . ARG A 1 86 ? 24.409 -32.556 -12.907 1.00 42.56 86 ARG A CA 1
ATOM 636 C C . ARG A 1 86 ? 23.604 -33.859 -12.933 1.00 42.56 86 ARG A C 1
ATOM 638 O O . ARG A 1 86 ? 23.743 -34.633 -13.877 1.00 42.56 86 ARG A O 1
ATOM 645 N N . LYS A 1 87 ? 22.735 -34.083 -11.946 1.00 44.22 87 LYS A N 1
ATOM 646 C CA . LYS A 1 87 ? 21.624 -35.043 -12.050 1.00 44.22 87 LYS A CA 1
ATOM 647 C C . LYS A 1 87 ? 20.337 -34.253 -12.258 1.00 44.22 87 LYS A C 1
ATOM 649 O O . LYS A 1 87 ? 19.832 -33.651 -11.321 1.00 44.22 87 LYS A O 1
ATOM 654 N N . GLY A 1 88 ? 19.835 -34.233 -13.490 1.00 37.50 88 GLY A N 1
ATOM 655 C CA . GLY A 1 88 ? 18.521 -33.666 -13.787 1.00 37.50 88 GLY A CA 1
ATOM 656 C C . GLY A 1 88 ? 17.422 -34.671 -13.455 1.00 37.50 88 GLY A C 1
ATOM 657 O O . GLY A 1 88 ? 17.426 -35.775 -14.001 1.00 37.50 88 GLY A O 1
ATOM 658 N N . ALA A 1 89 ? 16.484 -34.289 -12.592 1.00 45.78 89 ALA A N 1
ATOM 659 C CA . ALA A 1 89 ? 15.220 -34.996 -12.434 1.00 45.78 89 ALA A CA 1
ATOM 660 C C . ALA A 1 89 ? 14.224 -34.468 -13.477 1.00 45.78 89 ALA A C 1
ATOM 662 O O . ALA A 1 89 ? 14.050 -33.260 -13.615 1.00 45.78 89 ALA A O 1
ATOM 663 N N . LYS A 1 90 ? 13.583 -35.371 -14.225 1.00 40.16 90 LYS A N 1
ATOM 664 C CA . LYS A 1 90 ? 12.467 -35.037 -15.117 1.00 40.16 90 LYS A CA 1
ATOM 665 C C . LYS A 1 90 ? 11.172 -35.346 -14.375 1.00 40.16 90 LYS A C 1
ATOM 667 O O . LYS A 1 90 ? 10.965 -36.503 -14.019 1.00 40.16 90 LYS A O 1
ATOM 672 N N . ILE A 1 91 ? 10.316 -34.350 -14.175 1.00 52.84 91 ILE A N 1
ATOM 673 C CA . ILE A 1 91 ? 8.957 -34.554 -13.662 1.00 52.84 91 ILE A CA 1
ATOM 674 C C . ILE A 1 91 ? 7.991 -34.452 -14.845 1.00 52.84 91 ILE A C 1
ATOM 676 O O . ILE A 1 91 ? 8.061 -33.516 -15.639 1.00 52.84 91 ILE A O 1
ATOM 680 N N . PHE A 1 92 ? 7.131 -35.459 -14.989 1.00 43.88 92 PHE A N 1
ATOM 681 C CA . PHE A 1 92 ? 6.048 -35.474 -15.969 1.00 43.88 92 PHE A CA 1
ATOM 682 C C . PHE A 1 92 ? 4.935 -34.528 -15.507 1.00 43.88 92 PHE A C 1
ATOM 684 O O . PHE A 1 92 ? 4.405 -34.706 -14.414 1.00 43.88 92 PHE A O 1
ATOM 691 N N . VAL A 1 93 ? 4.533 -33.582 -16.357 1.00 41.09 93 VAL A N 1
ATOM 692 C CA . VAL A 1 93 ? 3.276 -32.844 -16.178 1.00 41.09 93 VAL A CA 1
ATOM 693 C C . VAL A 1 93 ? 2.173 -33.616 -16.896 1.00 41.09 93 VAL A C 1
ATOM 695 O O . VAL A 1 93 ? 2.178 -33.719 -18.122 1.00 41.09 93 VAL A O 1
ATOM 698 N N . ALA A 1 94 ? 1.235 -34.171 -16.131 1.00 43.12 94 ALA A N 1
ATOM 699 C CA . ALA A 1 94 ? -0.021 -34.685 -16.660 1.00 43.12 94 ALA A CA 1
ATOM 700 C C . ALA A 1 94 ? -1.063 -33.560 -16.608 1.00 43.12 94 ALA A C 1
ATOM 702 O O . ALA A 1 94 ? -1.398 -33.077 -15.529 1.00 43.12 94 ALA A O 1
ATOM 703 N N . GLY A 1 95 ? -1.553 -33.127 -17.769 1.00 40.62 95 GLY A N 1
ATOM 704 C CA . GLY A 1 95 ? -2.631 -32.143 -17.837 1.00 40.62 95 GLY A CA 1
ATOM 705 C C . GLY A 1 95 ? -3.980 -32.762 -17.469 1.00 40.62 95 GLY A C 1
ATOM 706 O O . GLY A 1 95 ? -4.293 -33.870 -17.905 1.00 40.62 95 GLY A O 1
ATOM 707 N N . ILE A 1 96 ? -4.797 -32.022 -16.720 1.00 55.69 96 ILE A N 1
ATOM 708 C CA . ILE A 1 96 ? -6.230 -32.291 -16.558 1.00 55.69 96 ILE A CA 1
ATOM 709 C C . ILE A 1 96 ? -6.984 -31.073 -17.089 1.00 55.69 96 ILE A C 1
ATOM 711 O O . ILE A 1 96 ? -6.631 -29.931 -16.802 1.00 55.69 96 ILE A O 1
ATOM 715 N N . ALA A 1 97 ? -7.981 -31.334 -17.929 1.00 44.03 97 ALA A N 1
ATOM 716 C CA . ALA A 1 97 ? -8.724 -30.314 -18.650 1.00 44.03 97 ALA A CA 1
ATOM 717 C C . ALA A 1 97 ? -9.945 -29.805 -17.866 1.00 44.03 97 ALA A C 1
ATOM 719 O O . ALA A 1 97 ? -10.526 -30.540 -17.077 1.00 44.03 97 ALA A O 1
ATOM 720 N N . ALA A 1 98 ? -10.339 -28.572 -18.198 1.00 53.44 98 ALA A N 1
ATOM 721 C CA . ALA A 1 98 ? -11.700 -28.029 -18.244 1.00 53.44 98 ALA A CA 1
ATOM 722 C C . ALA A 1 98 ? -12.727 -28.401 -17.151 1.00 53.44 98 ALA A C 1
ATOM 724 O O . ALA A 1 98 ? -13.168 -29.542 -17.045 1.00 53.44 98 ALA A O 1
ATOM 725 N N . SER A 1 99 ? -13.326 -27.369 -16.545 1.00 50.22 99 SER A N 1
ATOM 726 C CA . SER A 1 99 ? -14.794 -27.259 -16.440 1.00 50.22 99 SER A CA 1
ATOM 727 C C . SER A 1 99 ? -15.226 -25.818 -16.166 1.00 50.22 99 SER A C 1
ATOM 729 O O . SER A 1 99 ? -14.748 -25.181 -15.233 1.00 50.22 99 SER A O 1
ATOM 731 N N . SER A 1 100 ? -16.147 -25.309 -16.983 1.00 53.53 100 SER A N 1
ATOM 732 C CA . SER A 1 100 ? -16.820 -24.021 -16.788 1.00 53.53 100 SER A CA 1
ATOM 733 C C . SER A 1 100 ? -18.147 -24.222 -16.057 1.00 53.53 100 SER A C 1
ATOM 735 O O . SER A 1 100 ? -18.856 -25.180 -16.354 1.00 53.53 100 SER A O 1
ATOM 737 N N . ALA A 1 101 ? -18.549 -23.275 -15.208 1.00 49.97 101 ALA A N 1
ATOM 738 C CA . ALA A 1 101 ? -19.956 -23.076 -14.855 1.00 49.97 101 ALA A CA 1
ATOM 739 C C . ALA A 1 101 ? -20.191 -21.628 -14.401 1.00 49.97 101 ALA A C 1
ATOM 741 O O . ALA A 1 101 ? -19.814 -21.242 -13.298 1.00 49.97 101 ALA A O 1
ATOM 742 N N . ALA A 1 102 ? -20.821 -20.823 -15.256 1.00 48.75 102 ALA A N 1
ATOM 743 C CA . ALA A 1 102 ? -21.352 -19.527 -14.855 1.00 48.75 102 ALA A CA 1
ATOM 744 C C . ALA A 1 102 ? -22.716 -19.721 -14.178 1.00 48.75 102 ALA A C 1
ATOM 746 O O . ALA A 1 102 ? -23.565 -20.440 -14.707 1.00 48.75 102 ALA A O 1
ATOM 747 N N . VAL A 1 103 ? -22.958 -19.033 -13.061 1.00 53.16 103 VAL A N 1
ATOM 748 C CA . VAL A 1 103 ? -24.303 -18.869 -12.495 1.00 53.16 103 VAL A CA 1
ATOM 749 C C . VAL A 1 103 ? -24.526 -17.388 -12.229 1.00 53.16 103 VAL A C 1
ATOM 751 O O . VAL A 1 103 ? -23.962 -16.816 -11.301 1.00 53.16 103 VAL A O 1
ATOM 754 N N . ALA A 1 104 ? -25.351 -16.764 -13.067 1.00 45.47 104 ALA A N 1
ATOM 755 C CA . ALA A 1 104 ? -25.862 -15.427 -12.820 1.00 45.47 104 ALA A CA 1
ATOM 756 C C . ALA A 1 104 ? -27.129 -15.521 -11.959 1.00 45.47 104 ALA A C 1
ATOM 758 O O . ALA A 1 104 ? -28.048 -16.270 -12.289 1.00 45.47 104 ALA A O 1
ATOM 759 N N . ALA A 1 105 ? -27.202 -14.722 -10.897 1.00 44.75 105 ALA A N 1
ATOM 760 C CA . ALA A 1 105 ? -28.419 -14.509 -10.124 1.00 44.75 105 ALA A CA 1
ATOM 761 C C . ALA A 1 105 ? -28.638 -13.001 -9.966 1.00 44.75 105 ALA A C 1
ATOM 763 O O . ALA A 1 105 ? -27.986 -12.343 -9.159 1.00 44.75 105 ALA A O 1
ATOM 764 N N . ALA A 1 106 ? -29.536 -12.444 -10.779 1.00 43.69 106 ALA A N 1
ATOM 765 C CA . ALA A 1 106 ? -29.954 -11.057 -10.645 1.00 43.69 106 ALA A CA 1
ATOM 766 C C . ALA A 1 106 ? -30.917 -10.917 -9.458 1.00 43.69 106 ALA A C 1
ATOM 768 O O . ALA A 1 106 ? -31.887 -11.669 -9.359 1.00 43.69 106 ALA A O 1
ATOM 769 N N . ILE A 1 107 ? -30.691 -9.921 -8.600 1.00 58.22 107 ILE A N 1
ATOM 770 C CA . ILE A 1 107 ? -31.669 -9.489 -7.599 1.00 58.22 107 ILE A CA 1
ATOM 771 C C . ILE A 1 107 ? -32.050 -8.049 -7.919 1.00 58.22 107 ILE A C 1
ATOM 773 O O . ILE A 1 107 ? -31.223 -7.141 -7.877 1.00 58.22 107 ILE A O 1
ATOM 777 N N . VAL A 1 108 ? -33.321 -7.859 -8.265 1.00 50.91 108 VAL A N 1
ATOM 778 C CA . VAL A 1 108 ? -33.920 -6.550 -8.518 1.00 50.91 108 VAL A CA 1
ATOM 779 C C . VAL A 1 108 ? -34.578 -6.085 -7.224 1.00 50.91 108 VAL A C 1
ATOM 781 O O . VAL A 1 108 ? -35.464 -6.768 -6.715 1.00 50.91 108 VAL A O 1
ATOM 784 N N . VAL A 1 109 ? -34.199 -4.912 -6.717 1.00 56.84 109 VAL A N 1
ATOM 785 C CA . VAL A 1 109 ? -34.966 -4.212 -5.678 1.00 56.84 109 VAL A CA 1
ATOM 786 C C . VAL A 1 109 ? -35.271 -2.807 -6.173 1.00 56.84 109 VAL A C 1
ATOM 788 O O . VAL A 1 109 ? -34.409 -1.933 -6.190 1.00 56.84 109 VAL A O 1
ATOM 791 N N . ALA A 1 110 ? -36.521 -2.600 -6.582 1.00 46.53 110 ALA A N 1
ATOM 792 C CA . ALA A 1 110 ? -37.078 -1.269 -6.745 1.00 46.53 110 ALA A CA 1
ATOM 793 C C . ALA A 1 110 ? -37.569 -0.774 -5.377 1.00 46.53 110 ALA A C 1
ATOM 795 O O . ALA A 1 110 ? -38.343 -1.459 -4.711 1.00 46.53 110 ALA A O 1
ATOM 796 N N . GLY A 1 111 ? -37.133 0.419 -4.975 1.00 41.19 111 GLY A N 1
ATOM 797 C CA . GLY A 1 111 ? -37.562 1.080 -3.744 1.00 41.19 111 GLY A CA 1
ATOM 798 C C . GLY A 1 111 ? -37.769 2.567 -3.997 1.00 41.19 111 GLY A C 1
ATOM 799 O O . GLY A 1 111 ? -36.854 3.363 -3.810 1.00 41.19 111 GLY A O 1
ATOM 800 N N . THR A 1 112 ? -38.958 2.945 -4.465 1.00 61.47 112 THR A N 1
ATOM 801 C CA . THR A 1 112 ? -39.327 4.351 -4.668 1.00 61.47 112 THR A CA 1
ATOM 802 C C . THR A 1 112 ? -39.932 4.918 -3.389 1.00 61.47 112 THR A C 1
ATOM 804 O O . THR A 1 112 ? -41.126 4.747 -3.142 1.00 61.47 112 THR A O 1
ATOM 807 N N . SER A 1 113 ? -39.127 5.620 -2.595 1.00 52.38 113 SER A N 1
ATOM 808 C CA . SER A 1 113 ? -39.633 6.441 -1.493 1.00 52.38 113 SER A CA 1
ATOM 809 C C . SER A 1 113 ? -39.791 7.881 -1.967 1.00 52.38 113 SER A C 1
ATOM 811 O O . SER A 1 113 ? -38.809 8.600 -2.143 1.00 52.38 113 SER A O 1
ATOM 813 N N . SER A 1 114 ? -41.034 8.302 -2.180 1.00 55.19 114 SER A N 1
ATOM 814 C CA . SER A 1 114 ? -41.382 9.720 -2.193 1.00 55.19 114 SER A CA 1
ATOM 815 C C . SER A 1 114 ? -41.705 10.135 -0.769 1.00 55.19 114 SER A C 1
ATOM 817 O O . SER A 1 114 ? -42.554 9.503 -0.150 1.00 55.19 114 SER A O 1
ATOM 819 N N . ASP A 1 115 ? -41.109 11.221 -0.286 1.00 53.41 115 ASP A N 1
ATOM 820 C CA . ASP A 1 115 ? -41.728 11.973 0.797 1.00 53.41 115 ASP A CA 1
ATOM 821 C C . ASP A 1 115 ? -41.551 13.476 0.590 1.00 53.41 115 ASP A C 1
ATOM 823 O O . ASP A 1 115 ? -40.565 13.943 0.017 1.00 53.41 115 ASP A O 1
ATOM 827 N N . THR A 1 116 ? -42.584 14.220 0.964 1.00 49.06 116 THR A N 1
ATOM 828 C CA . THR A 1 116 ? -42.777 15.636 0.621 1.00 49.06 116 THR A CA 1
ATOM 829 C C . THR A 1 116 ? -42.848 16.470 1.896 1.00 49.06 116 THR A C 1
ATOM 831 O O . THR A 1 116 ? -43.267 15.968 2.934 1.00 49.06 116 THR A O 1
ATOM 834 N N . THR A 1 117 ? -42.580 17.776 1.766 1.00 38.31 117 THR A N 1
ATOM 835 C CA . THR A 1 117 ? -42.962 18.875 2.687 1.00 38.31 117 THR A CA 1
ATOM 836 C C . THR A 1 117 ? -41.817 19.480 3.508 1.00 38.31 117 THR A C 1
ATOM 838 O O . THR A 1 117 ? -41.410 18.966 4.543 1.00 38.31 117 THR A O 1
ATOM 841 N N . ALA A 1 118 ? -41.400 20.679 3.094 1.00 45.06 118 ALA A N 1
ATOM 842 C CA . ALA A 1 118 ? -40.994 21.750 4.011 1.00 45.06 118 ALA A CA 1
ATOM 843 C C . ALA A 1 118 ? -42.239 22.620 4.315 1.00 45.06 118 ALA A C 1
ATOM 845 O O . ALA A 1 118 ? -43.156 22.641 3.487 1.00 45.06 118 ALA A O 1
ATOM 846 N N . PRO A 1 119 ? -42.306 23.345 5.451 1.00 51.19 119 PRO A N 1
ATOM 847 C CA . PRO A 1 119 ? -41.710 24.690 5.471 1.00 51.19 119 PRO A CA 1
ATOM 848 C C . PRO A 1 119 ? -41.093 25.138 6.823 1.00 51.19 119 PRO A C 1
ATOM 850 O O . PRO A 1 119 ? -41.230 24.491 7.855 1.00 51.19 119 PRO A O 1
ATOM 853 N N . ALA A 1 120 ? -40.410 26.289 6.790 1.00 42.84 120 ALA A N 1
ATOM 854 C CA . ALA A 1 120 ? -39.832 27.021 7.935 1.00 42.84 120 ALA A CA 1
ATOM 855 C C . ALA A 1 120 ? -40.837 28.080 8.487 1.00 42.84 120 ALA A C 1
ATOM 857 O O . ALA A 1 120 ? -42.004 28.019 8.094 1.00 42.84 120 ALA A O 1
ATOM 858 N N . PRO A 1 121 ? -40.461 29.130 9.265 1.00 54.31 121 PRO A N 1
ATOM 859 C CA . PRO A 1 121 ? -39.282 29.373 10.121 1.00 54.31 121 PRO A CA 1
ATOM 860 C C . PRO A 1 121 ? -39.652 29.830 11.564 1.00 54.31 121 PRO A C 1
ATOM 862 O O . PRO A 1 121 ? -40.806 30.141 11.852 1.00 54.31 121 PRO A O 1
ATOM 865 N N . ALA A 1 122 ? -38.668 30.002 12.461 1.00 41.34 122 ALA A N 1
ATOM 866 C CA . ALA A 1 122 ? -38.847 30.795 13.690 1.00 41.34 122 ALA A CA 1
ATOM 867 C C . ALA A 1 122 ? -37.565 31.546 14.101 1.00 41.34 122 ALA A C 1
ATOM 869 O O . ALA A 1 122 ? -36.480 30.974 14.160 1.00 41.34 122 ALA A O 1
ATOM 870 N N . THR A 1 123 ? -37.709 32.840 14.395 1.00 44.38 123 THR A N 1
ATOM 871 C CA . THR A 1 123 ? -36.615 33.789 14.670 1.00 44.38 123 THR A CA 1
ATOM 872 C C . THR A 1 123 ? -36.542 34.135 16.158 1.00 44.38 123 THR A C 1
ATOM 874 O O . THR A 1 123 ? -37.577 34.463 16.739 1.00 44.38 123 THR A O 1
ATOM 877 N N . GLN A 1 124 ? -35.338 34.191 16.750 1.00 36.72 124 GLN A N 1
ATOM 878 C CA . GLN A 1 124 ? -35.032 35.097 17.874 1.00 36.72 124 GLN A CA 1
ATOM 879 C C . GLN A 1 124 ? -33.517 35.307 18.110 1.00 36.72 124 GLN A C 1
ATOM 881 O O . GLN A 1 124 ? -32.686 34.466 17.781 1.00 36.72 124 GLN A O 1
ATOM 886 N N . ARG A 1 125 ? -33.184 36.490 18.642 1.00 37.59 125 ARG A N 1
ATOM 887 C CA . ARG A 1 125 ? -31.866 37.122 18.929 1.00 37.59 125 ARG A CA 1
ATOM 888 C C . ARG A 1 125 ? -32.094 37.969 20.219 1.00 37.59 125 ARG A C 1
ATOM 890 O O . ARG A 1 125 ? -33.265 38.305 20.415 1.00 37.59 125 ARG A O 1
ATOM 897 N N . PRO A 1 126 ? -31.104 38.418 21.039 1.00 50.19 126 PRO A N 1
ATOM 898 C CA . PRO A 1 126 ? -29.651 38.435 20.809 1.00 50.19 126 PRO A CA 1
ATOM 899 C C . PRO A 1 126 ? -28.699 38.072 21.990 1.00 50.19 126 PRO A C 1
ATOM 901 O O . PRO A 1 126 ? -29.057 38.147 23.155 1.00 50.19 126 PRO A O 1
ATOM 904 N N . THR A 1 127 ? -27.448 37.751 21.617 1.00 40.28 127 THR A N 1
ATOM 905 C CA . THR A 1 127 ? -26.133 38.187 22.171 1.00 40.28 127 THR A CA 1
ATOM 906 C C . THR A 1 127 ? -25.934 38.352 23.699 1.00 40.28 127 THR A C 1
ATOM 908 O O . THR A 1 127 ? -26.624 39.139 24.341 1.00 40.28 127 THR A O 1
ATOM 911 N N . PRO A 1 128 ? -24.833 37.794 24.249 1.00 43.09 128 PRO A N 1
ATOM 912 C CA . PRO A 1 128 ? -23.700 38.675 24.581 1.00 43.09 128 PRO A CA 1
ATOM 913 C C . PRO A 1 128 ? -22.400 38.336 23.827 1.00 43.09 128 PRO A C 1
ATOM 915 O O . PRO A 1 128 ? -22.109 37.186 23.511 1.00 43.09 128 PRO A O 1
ATOM 918 N N . THR A 1 129 ? -21.614 39.376 23.548 1.00 43.78 129 THR A N 1
ATOM 919 C CA . THR A 1 129 ? -20.327 39.330 22.837 1.00 43.78 129 THR A CA 1
ATOM 920 C C . THR A 1 129 ? -19.170 39.076 23.804 1.00 43.78 129 THR A C 1
ATOM 922 O O . THR A 1 129 ? -19.061 39.800 24.794 1.00 43.78 129 THR A O 1
ATOM 925 N N . PRO A 1 130 ? -18.224 38.188 23.463 1.00 45.34 130 PRO A N 1
ATOM 926 C CA . PRO A 1 130 ? -16.810 38.393 23.764 1.00 45.34 130 PRO A CA 1
ATOM 927 C C . PRO A 1 130 ? -16.022 38.851 22.519 1.00 45.34 130 PRO A C 1
ATOM 929 O O . PRO A 1 130 ? -16.355 38.517 21.383 1.00 45.34 130 PRO A O 1
ATOM 932 N N . SER A 1 131 ? -14.996 39.671 22.761 1.00 45.00 131 SER A N 1
ATOM 933 C CA . SER A 1 131 ? -14.152 40.350 21.760 1.00 45.00 131 SER A CA 1
ATOM 934 C C . SER A 1 131 ? -13.343 39.414 20.843 1.00 45.00 131 SER A C 1
ATOM 936 O O . SER A 1 131 ? -13.125 38.253 21.187 1.00 45.00 131 SER A O 1
ATOM 938 N N . PRO A 1 132 ? -12.843 39.915 19.692 1.00 48.06 132 PRO A N 1
ATOM 939 C CA . PRO A 1 132 ? -12.108 39.100 18.729 1.00 48.06 132 PRO A CA 1
ATOM 940 C C . PRO A 1 132 ? -10.713 38.710 19.234 1.00 48.06 132 PRO A C 1
ATOM 942 O O . PRO A 1 132 ? -9.838 39.560 19.397 1.00 48.06 132 PRO A O 1
ATOM 945 N N . SER A 1 133 ? -10.478 37.408 19.381 1.00 41.97 133 SER A N 1
ATOM 946 C CA . SER A 1 133 ? -9.128 36.844 19.385 1.00 41.97 133 SER A CA 1
ATOM 947 C C . SER A 1 133 ? -8.715 36.535 17.946 1.00 41.97 133 SER A C 1
ATOM 949 O O . SER A 1 133 ? -9.245 35.623 17.315 1.00 41.97 133 SER A O 1
ATOM 951 N N . SER A 1 134 ? -7.781 37.335 17.428 1.00 47.62 134 SER A N 1
ATOM 952 C CA . SER A 1 134 ? -7.095 37.134 16.144 1.00 47.62 134 SER A CA 1
ATOM 953 C C . SER A 1 134 ? -6.447 35.739 16.058 1.00 47.62 134 SER A C 1
ATOM 955 O O . SER A 1 134 ? -6.183 35.132 17.099 1.00 47.62 134 SER A O 1
ATOM 957 N N . PRO A 1 135 ? -6.206 35.198 14.847 1.00 46.59 135 PRO A N 1
ATOM 958 C CA . PRO A 1 135 ? -6.073 33.761 14.661 1.00 46.59 135 PRO A CA 1
ATOM 959 C C . PRO A 1 135 ? -4.834 33.224 15.369 1.00 46.59 135 PRO A C 1
ATOM 961 O O . PRO A 1 135 ? -3.706 33.566 15.014 1.00 46.59 135 PRO A O 1
ATOM 964 N N . THR A 1 136 ? -5.037 32.324 16.329 1.00 38.78 136 THR A N 1
ATOM 965 C CA . THR A 1 136 ? -3.970 31.404 16.708 1.00 38.78 136 THR A CA 1
ATOM 966 C C . THR A 1 136 ? -3.715 30.527 15.496 1.00 38.78 136 THR A C 1
ATOM 968 O O . THR A 1 136 ? -4.599 29.784 15.070 1.00 38.78 136 THR A O 1
ATOM 971 N N . THR A 1 137 ? -2.526 30.670 14.915 1.00 41.47 137 THR A N 1
ATOM 972 C CA . THR A 1 137 ? -2.036 29.878 13.793 1.00 41.47 137 THR A CA 1
ATOM 973 C C . THR A 1 137 ? -2.239 28.404 14.111 1.00 41.47 137 THR A C 1
ATOM 975 O O . THR A 1 137 ? -1.485 27.822 14.890 1.00 41.47 137 THR A O 1
ATOM 978 N N . SER A 1 138 ? -3.282 27.800 13.541 1.00 41.62 138 SER A N 1
ATOM 979 C CA . SER A 1 138 ? -3.471 26.362 13.639 1.00 41.62 138 SER A CA 1
ATOM 980 C C . SER A 1 138 ? -2.472 25.737 12.679 1.00 41.62 138 SER A C 1
ATOM 982 O O . SER A 1 138 ? -2.753 25.528 11.500 1.00 41.62 138 SER A O 1
ATOM 984 N N . THR A 1 139 ? -1.264 25.508 13.194 1.00 40.16 139 THR A N 1
ATOM 985 C CA . THR A 1 139 ? -0.331 24.530 12.647 1.00 40.16 139 THR A CA 1
ATOM 986 C C . THR A 1 139 ? -1.028 23.179 12.745 1.00 40.16 139 THR A C 1
ATOM 988 O O . THR A 1 139 ? -0.903 22.462 13.735 1.00 40.16 139 THR A O 1
ATOM 991 N N . ALA A 1 140 ? -1.850 22.880 11.744 1.00 43.66 140 ALA A N 1
ATOM 992 C CA . ALA A 1 140 ? -2.522 21.607 11.612 1.00 43.66 140 ALA A CA 1
ATOM 993 C C . ALA A 1 140 ? -1.476 20.561 11.221 1.00 43.66 140 ALA A C 1
ATOM 995 O O . ALA A 1 140 ? -1.161 20.425 10.048 1.00 43.66 140 ALA A O 1
ATOM 996 N N . LEU A 1 141 ? -0.916 19.901 12.233 1.00 43.19 141 LEU A N 1
ATOM 997 C CA . LEU A 1 141 ? -0.285 18.577 12.253 1.00 43.19 141 LEU A CA 1
ATOM 998 C C . LEU A 1 141 ? -0.059 18.296 13.753 1.00 43.19 141 LEU A C 1
ATOM 1000 O O . LEU A 1 141 ? 0.595 19.096 14.423 1.00 43.19 141 LEU A O 1
ATOM 1004 N N . PRO A 1 142 ? -0.684 17.248 14.312 1.00 45.09 142 PRO A N 1
ATOM 1005 C CA . PRO A 1 142 ? -0.399 15.884 13.885 1.00 45.09 142 PRO A CA 1
ATOM 1006 C C . PRO A 1 142 ? -1.601 15.170 13.259 1.00 45.09 142 PRO A C 1
ATOM 1008 O O . PRO A 1 142 ? -2.741 15.329 13.698 1.00 45.09 142 PRO A O 1
ATOM 1011 N N . VAL A 1 143 ? -1.328 14.318 12.267 1.00 44.41 143 VAL A N 1
ATOM 1012 C CA . VAL A 1 143 ? -2.259 13.249 11.884 1.00 44.41 143 VAL A CA 1
ATOM 1013 C C . VAL A 1 143 ? -2.419 12.338 13.112 1.00 44.41 143 VAL A C 1
ATOM 1015 O O . VAL A 1 143 ? -1.400 11.936 13.679 1.00 44.41 143 VAL A O 1
ATOM 1018 N N . PRO A 1 144 ? -3.644 12.033 13.579 1.00 47.88 144 PRO A N 1
ATOM 1019 C CA . PRO A 1 144 ? -3.822 11.094 14.682 1.00 47.88 144 PRO A CA 1
ATOM 1020 C C . PRO A 1 144 ? -3.282 9.705 14.307 1.00 47.88 144 PRO A C 1
ATOM 1022 O O . PRO A 1 144 ? -3.386 9.332 13.137 1.00 47.88 144 PRO A O 1
ATOM 1025 N N . PRO A 1 145 ? -2.821 8.884 15.269 1.00 52.31 145 PRO A N 1
ATOM 1026 C CA . PRO A 1 145 ? -2.720 7.439 15.074 1.00 52.31 145 PRO A CA 1
ATOM 1027 C C . PRO A 1 145 ? -4.146 6.872 14.977 1.00 52.31 145 PRO A C 1
ATOM 1029 O O . PRO A 1 145 ? -4.742 6.425 15.955 1.00 52.31 145 PRO A O 1
ATOM 1032 N N . GLY A 1 146 ? -4.747 7.009 13.798 1.00 63.47 146 GLY A N 1
ATOM 1033 C CA . GLY A 1 146 ? -6.142 6.700 13.520 1.00 63.47 146 GLY A CA 1
ATOM 1034 C C . GLY A 1 146 ? -6.253 5.860 12.261 1.00 63.47 146 GLY A C 1
ATOM 1035 O O . GLY A 1 146 ? -5.566 6.114 11.274 1.00 63.47 146 GLY A O 1
ATOM 1036 N N . SER A 1 147 ? -7.126 4.855 12.292 1.00 76.62 147 SER A N 1
ATOM 1037 C CA . SER A 1 147 ? -7.335 3.987 11.139 1.00 76.62 147 SER A CA 1
ATOM 1038 C C . SER A 1 147 ? -7.966 4.759 9.977 1.00 76.62 147 SER A C 1
ATOM 1040 O O . SER A 1 147 ? -9.008 5.408 10.128 1.00 76.62 147 SER A O 1
ATOM 1042 N N . GLY A 1 148 ? -7.345 4.666 8.806 1.00 91.81 148 GLY A N 1
ATOM 1043 C CA . GLY A 1 148 ? -7.791 5.300 7.569 1.00 91.81 148 GLY A CA 1
ATOM 1044 C C . GLY A 1 148 ? -7.966 4.286 6.442 1.00 91.81 148 GLY A C 1
ATOM 1045 O O . GLY A 1 148 ? -7.609 3.115 6.579 1.00 91.81 148 GLY A O 1
ATOM 1046 N N . ARG A 1 149 ? -8.496 4.741 5.307 1.00 95.50 149 ARG A N 1
ATOM 1047 C CA . ARG A 1 149 ? -8.261 4.096 4.008 1.00 95.50 149 ARG A CA 1
ATOM 1048 C C . ARG A 1 149 ? -7.201 4.880 3.249 1.00 95.50 149 ARG A C 1
ATOM 1050 O O . ARG A 1 149 ? -7.139 6.101 3.374 1.00 95.50 149 ARG A O 1
ATOM 1057 N N . LEU A 1 150 ? -6.427 4.184 2.427 1.00 97.56 150 LEU A N 1
ATOM 1058 C CA . LEU A 1 150 ? -5.493 4.786 1.481 1.00 97.56 150 LEU A CA 1
ATOM 1059 C C . LEU A 1 150 ? -6.113 4.682 0.084 1.00 97.56 150 LEU A C 1
ATOM 1061 O O . LEU A 1 150 ? -6.217 3.584 -0.457 1.00 97.56 150 LEU A O 1
ATOM 1065 N N . ARG A 1 151 ? -6.560 5.805 -0.486 1.00 98.44 151 ARG A N 1
ATOM 1066 C CA . ARG A 1 151 ? -7.140 5.880 -1.839 1.00 98.44 151 ARG A CA 1
ATOM 1067 C C . ARG A 1 151 ? -6.118 6.447 -2.814 1.00 98.44 151 ARG A C 1
ATOM 1069 O O . ARG A 1 151 ? -5.574 7.520 -2.576 1.00 98.44 151 ARG A O 1
ATOM 1076 N N . ASN A 1 152 ? -5.851 5.738 -3.901 1.00 98.62 152 ASN A N 1
ATOM 1077 C CA . ASN A 1 152 ? -4.933 6.183 -4.938 1.00 98.62 152 ASN A CA 1
ATOM 1078 C C . ASN A 1 152 ? -5.520 7.385 -5.695 1.00 98.62 152 ASN A C 1
ATOM 1080 O O . ASN A 1 152 ? -6.668 7.334 -6.140 1.00 98.62 152 ASN A O 1
ATOM 1084 N N . ALA A 1 153 ? -4.746 8.458 -5.852 1.00 98.06 153 ALA A N 1
ATOM 1085 C CA . ALA A 1 153 ? -5.247 9.718 -6.397 1.00 98.06 153 ALA A CA 1
ATOM 1086 C C . ALA A 1 153 ? -5.484 9.698 -7.919 1.00 98.06 153 ALA A C 1
ATOM 1088 O O . ALA A 1 153 ? -6.256 10.519 -8.408 1.00 98.06 153 ALA A O 1
ATOM 1089 N N . ALA A 1 154 ? -4.839 8.791 -8.666 1.00 97.88 154 ALA A N 1
ATOM 1090 C CA . ALA A 1 154 ? -5.054 8.640 -10.108 1.00 97.88 154 ALA A CA 1
ATOM 1091 C C . ALA A 1 154 ? -6.130 7.599 -10.443 1.00 97.88 154 ALA A C 1
ATOM 1093 O O . ALA A 1 154 ? -6.984 7.851 -11.290 1.00 97.88 154 ALA A O 1
ATOM 1094 N N . ALA A 1 155 ? -6.085 6.432 -9.793 1.00 98.06 155 ALA A 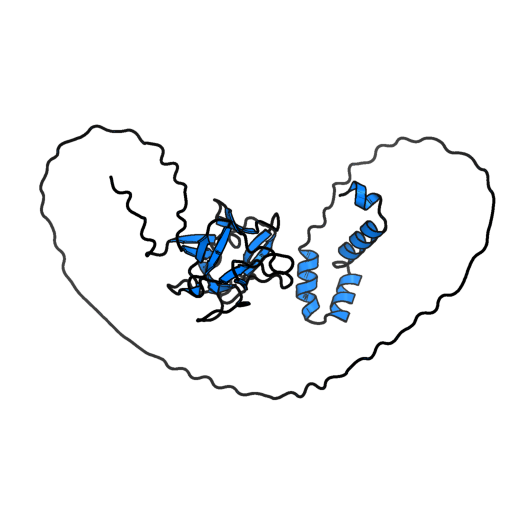N 1
ATOM 1095 C CA . ALA A 1 155 ? -7.000 5.324 -10.078 1.00 98.06 155 ALA A CA 1
ATOM 1096 C C . ALA A 1 155 ? -8.371 5.463 -9.391 1.00 98.06 155 ALA A C 1
ATOM 1098 O O . ALA A 1 155 ? -9.322 4.796 -9.785 1.00 98.06 155 ALA A O 1
ATOM 1099 N N . ASP A 1 156 ? -8.477 6.303 -8.356 1.00 98.00 156 ASP A N 1
ATOM 1100 C CA . ASP A 1 156 ? -9.665 6.472 -7.503 1.00 98.00 156 ASP A CA 1
ATOM 1101 C C . ASP A 1 156 ? -10.056 5.233 -6.664 1.00 98.00 156 ASP A C 1
ATOM 1103 O O . ASP A 1 156 ? -11.105 5.203 -6.018 1.00 98.00 156 ASP A O 1
ATOM 1107 N N . LEU A 1 157 ? -9.180 4.224 -6.631 1.00 98.69 157 LEU A N 1
ATOM 1108 C CA . LEU A 1 157 ? -9.346 2.945 -5.935 1.00 98.69 157 LEU A CA 1
ATOM 1109 C C . LEU A 1 157 ? -8.605 2.923 -4.589 1.00 98.69 157 LEU A C 1
ATOM 1111 O O . LEU A 1 157 ? -7.627 3.642 -4.390 1.00 98.69 157 LEU A O 1
ATOM 1115 N N . CYS A 1 158 ? -9.047 2.072 -3.667 1.00 98.38 158 CYS A N 1
ATOM 1116 C CA . CYS A 1 158 ? -8.471 1.937 -2.330 1.00 98.38 158 CYS A CA 1
ATOM 1117 C C . CYS A 1 158 ? -7.483 0.767 -2.242 1.00 98.38 158 CYS A C 1
ATOM 1119 O O . CYS A 1 158 ? -7.704 -0.275 -2.856 1.00 98.38 158 CYS A O 1
ATOM 1121 N N . MET A 1 159 ? -6.435 0.931 -1.429 1.00 98.56 159 MET A N 1
ATOM 1122 C CA . MET A 1 159 ? -5.544 -0.148 -0.996 1.00 98.56 159 MET A CA 1
ATOM 1123 C C . MET A 1 159 ? -6.340 -1.178 -0.186 1.00 98.56 159 MET A C 1
ATOM 1125 O O . MET A 1 159 ? -6.875 -0.859 0.880 1.00 98.56 159 MET A O 1
ATOM 1129 N N . ASP A 1 160 ? -6.396 -2.403 -0.691 1.00 98.38 160 ASP A N 1
ATOM 1130 C CA . ASP A 1 160 ? -7.162 -3.532 -0.161 1.00 98.38 160 ASP A CA 1
ATOM 1131 C C . ASP A 1 160 ? -6.276 -4.773 -0.107 1.00 98.38 160 ASP A C 1
ATOM 1133 O O . ASP A 1 160 ? -5.423 -4.955 -0.977 1.00 98.38 160 ASP A O 1
ATOM 1137 N N . VAL A 1 161 ? -6.489 -5.652 0.864 1.00 98.12 161 VAL A N 1
ATOM 1138 C CA . VAL A 1 161 ? -5.795 -6.946 0.898 1.00 98.12 161 VAL A CA 1
ATOM 1139 C C . VAL A 1 161 ? -6.636 -7.978 0.161 1.00 98.12 161 VAL A C 1
ATOM 1141 O O . VAL A 1 161 ? -7.860 -8.012 0.309 1.00 98.12 161 VAL A O 1
ATOM 1144 N N . ARG A 1 162 ? -6.006 -8.825 -0.657 1.00 96.06 162 ARG A N 1
ATOM 1145 C CA . ARG A 1 162 ? -6.749 -9.819 -1.432 1.00 96.06 162 ARG A CA 1
ATOM 1146 C C . ARG A 1 162 ? -7.368 -10.887 -0.520 1.00 96.06 162 ARG A C 1
ATOM 1148 O O . ARG A 1 162 ? -6.667 -11.640 0.143 1.00 96.06 162 ARG A O 1
ATOM 1155 N N . GLY A 1 163 ? -8.695 -11.006 -0.586 1.00 90.69 163 GLY A N 1
ATOM 1156 C CA . GLY A 1 163 ? -9.479 -11.986 0.173 1.00 90.69 163 GLY A CA 1
ATOM 1157 C C . GLY A 1 163 ? -10.201 -11.366 1.373 1.00 90.69 163 GLY A C 1
ATOM 1158 O O . GLY A 1 163 ? -9.785 -10.352 1.910 1.00 90.69 163 GLY A O 1
ATOM 1159 N N . ALA A 1 164 ? -11.326 -11.960 1.785 1.00 85.12 164 ALA A N 1
ATOM 1160 C CA . ALA A 1 164 ? -12.169 -11.409 2.858 1.00 85.12 164 ALA A CA 1
ATOM 1161 C C . ALA A 1 164 ? -11.643 -11.693 4.280 1.00 85.12 164 ALA A C 1
ATOM 1163 O O . ALA A 1 164 ? -12.014 -11.002 5.227 1.00 85.12 164 ALA A O 1
ATOM 1164 N N . GLN A 1 165 ? -10.807 -12.722 4.414 1.00 90.00 165 GLN A N 1
ATOM 1165 C CA . GLN A 1 165 ? -10.046 -13.074 5.609 1.00 90.00 165 GLN A CA 1
ATOM 1166 C C . GLN A 1 165 ? -8.606 -13.256 5.126 1.00 90.00 165 GLN A C 1
ATOM 1168 O O . GLN A 1 165 ? -8.305 -14.316 4.571 1.00 90.00 165 GLN A O 1
ATOM 1173 N N . PRO A 1 166 ? -7.778 -12.203 5.159 1.00 90.94 166 PRO A N 1
ATOM 1174 C CA . PRO A 1 166 ? -6.424 -12.300 4.647 1.00 90.94 166 PRO A CA 1
ATOM 1175 C C . PRO A 1 166 ? -5.551 -13.129 5.596 1.00 90.94 166 PRO A C 1
ATOM 1177 O O . PRO A 1 166 ? -5.887 -13.343 6.756 1.00 90.94 166 PRO A O 1
ATOM 1180 N N . GLU A 1 167 ? -4.425 -13.612 5.091 1.00 94.69 167 GLU A N 1
ATOM 1181 C CA . GLU A 1 167 ? -3.430 -14.362 5.857 1.00 94.69 167 GLU A CA 1
ATOM 1182 C C . GLU A 1 167 ? -2.026 -13.822 5.550 1.00 94.69 167 GLU A C 1
ATOM 1184 O O . GLU A 1 167 ? -1.869 -12.902 4.744 1.00 94.69 167 GLU A O 1
ATOM 1189 N N . ARG A 1 168 ? -0.990 -14.358 6.202 1.00 93.56 168 ARG A N 1
ATOM 1190 C CA . ARG A 1 168 ? 0.399 -14.005 5.877 1.00 93.56 168 ARG A CA 1
ATOM 1191 C C . ARG A 1 168 ? 0.695 -14.365 4.415 1.00 93.56 168 ARG A C 1
ATOM 1193 O O . ARG A 1 168 ? 0.401 -15.485 4.001 1.00 93.56 168 ARG A O 1
ATOM 1200 N N . GLY A 1 169 ? 1.286 -13.447 3.657 1.00 91.69 169 GLY A N 1
ATOM 1201 C CA . GLY A 1 169 ? 1.466 -13.571 2.207 1.00 91.69 169 GLY A CA 1
ATOM 1202 C C . GLY A 1 169 ? 0.268 -13.098 1.373 1.00 91.69 169 GLY A C 1
ATOM 1203 O O . GLY A 1 169 ? 0.281 -13.227 0.151 1.00 91.69 169 GLY A O 1
ATOM 1204 N N . ALA A 1 170 ? -0.796 -12.566 1.989 1.00 95.50 170 ALA A N 1
ATOM 1205 C CA . ALA A 1 170 ? -1.911 -11.997 1.237 1.00 95.50 170 ALA A CA 1
ATOM 1206 C C . ALA A 1 170 ? -1.518 -10.641 0.628 1.00 95.50 170 ALA A C 1
ATOM 1208 O O . ALA A 1 170 ? -1.393 -9.639 1.328 1.00 95.50 170 ALA A O 1
ATOM 1209 N N . GLU A 1 171 ? -1.350 -10.625 -0.694 1.00 96.31 171 GLU A N 1
ATOM 1210 C CA . GLU A 1 171 ? -0.977 -9.443 -1.478 1.00 96.31 171 GLU A CA 1
ATOM 1211 C C . GLU A 1 171 ? -1.923 -8.238 -1.270 1.00 96.31 171 GLU A C 1
ATOM 1213 O O . GLU A 1 171 ? -3.157 -8.367 -1.245 1.00 96.31 171 GLU A O 1
ATOM 1218 N N . ALA A 1 172 ? -1.335 -7.043 -1.224 1.00 97.75 172 ALA A N 1
ATOM 1219 C CA . ALA A 1 172 ? -2.015 -5.758 -1.274 1.00 97.75 172 ALA A CA 1
ATOM 1220 C C . ALA A 1 172 ? -2.316 -5.340 -2.725 1.00 97.75 172 ALA A C 1
ATOM 1222 O O . ALA A 1 172 ? -1.522 -5.515 -3.653 1.00 97.75 172 ALA A O 1
ATOM 1223 N N . THR A 1 173 ? -3.495 -4.757 -2.927 1.00 98.25 173 THR A N 1
ATOM 1224 C CA . THR A 1 173 ? -4.102 -4.523 -4.243 1.00 98.25 173 THR A CA 1
ATOM 1225 C C . THR A 1 173 ? -4.855 -3.196 -4.311 1.00 98.25 173 THR A C 1
ATOM 1227 O O . THR A 1 173 ? -5.138 -2.587 -3.279 1.00 98.25 173 THR A O 1
ATOM 1230 N N . LEU A 1 174 ? -5.238 -2.759 -5.516 1.00 98.44 174 LEU A N 1
ATOM 1231 C CA . LEU A 1 174 ? -6.315 -1.775 -5.675 1.00 98.44 174 LEU A CA 1
ATOM 1232 C C . LEU A 1 174 ? -7.685 -2.450 -5.758 1.00 98.44 174 LEU A C 1
ATOM 1234 O O . LEU A 1 174 ? -7.894 -3.370 -6.546 1.00 98.44 174 LEU A O 1
ATOM 1238 N N . SER A 1 175 ? -8.655 -1.915 -5.025 1.00 98.50 175 SER A N 1
ATOM 1239 C CA . SER A 1 175 ? -10.045 -2.374 -5.018 1.00 98.50 175 SER A CA 1
ATOM 1240 C C . SER A 1 175 ? -11.016 -1.196 -4.983 1.00 98.50 175 SER A C 1
ATOM 1242 O O . SER A 1 175 ? -10.648 -0.069 -4.644 1.00 98.50 175 SER A O 1
ATOM 1244 N N . ALA A 1 176 ? -12.282 -1.440 -5.317 1.00 98.31 176 ALA A N 1
ATOM 1245 C CA . ALA A 1 176 ? -13.316 -0.420 -5.184 1.00 98.31 176 ALA A CA 1
ATOM 1246 C C . ALA A 1 176 ? -13.446 -0.003 -3.706 1.00 98.31 176 ALA A C 1
ATOM 1248 O O . ALA A 1 176 ? -13.610 -0.852 -2.825 1.00 98.31 176 ALA A O 1
ATOM 1249 N N . CYS A 1 177 ? -13.367 1.301 -3.431 1.00 97.88 177 CYS A N 1
ATOM 1250 C CA . CYS A 1 177 ? -13.399 1.820 -2.065 1.00 97.88 177 CYS A CA 1
ATOM 1251 C C . CYS A 1 177 ? -14.694 1.434 -1.335 1.00 97.88 177 CYS A C 1
ATOM 1253 O O . CYS A 1 177 ? -15.804 1.661 -1.818 1.00 97.88 177 CYS A O 1
ATOM 1255 N N . SER A 1 178 ? -14.547 0.866 -0.141 1.00 95.00 178 SER A N 1
ATOM 1256 C CA . SER A 1 178 ? -15.635 0.301 0.651 1.00 95.00 178 SER A CA 1
ATOM 1257 C C . SER A 1 178 ? -15.441 0.549 2.154 1.00 95.00 178 SER A C 1
ATOM 1259 O O . SER A 1 178 ? -14.557 1.284 2.596 1.00 95.00 178 SER A O 1
ATOM 1261 N N . ALA A 1 179 ? -16.309 -0.045 2.974 1.00 92.00 179 ALA A N 1
ATOM 1262 C CA . ALA A 1 179 ? -16.172 -0.038 4.427 1.00 92.00 179 ALA A CA 1
ATOM 1263 C C . ALA A 1 179 ? -15.478 -1.301 4.980 1.00 92.00 179 ALA A C 1
ATOM 1265 O O . ALA A 1 179 ? -15.426 -1.440 6.205 1.00 92.00 179 ALA A O 1
ATOM 1266 N N . ALA A 1 180 ? -14.976 -2.207 4.129 1.00 94.94 180 ALA A N 1
ATOM 1267 C CA . ALA A 1 180 ? -14.352 -3.468 4.539 1.00 94.94 180 ALA A CA 1
ATOM 1268 C C . ALA A 1 180 ? -13.167 -3.253 5.498 1.00 94.94 180 ALA A C 1
ATOM 1270 O O . ALA A 1 180 ? -12.475 -2.240 5.421 1.00 94.94 180 ALA A O 1
ATOM 1271 N N . SER A 1 181 ? -12.933 -4.198 6.412 1.00 95.12 181 SER A N 1
ATOM 1272 C CA . SER A 1 181 ? -11.780 -4.177 7.326 1.00 95.12 181 SER A CA 1
ATOM 1273 C C . SER A 1 181 ? -10.449 -4.353 6.592 1.00 95.12 181 SER A C 1
ATOM 1275 O O . SER A 1 181 ? -9.464 -3.744 6.992 1.00 95.12 181 SER A O 1
ATOM 1277 N N . THR A 1 182 ? -10.446 -5.089 5.480 1.00 96.88 182 THR A N 1
ATOM 1278 C CA . THR A 1 182 ? -9.285 -5.331 4.606 1.00 96.88 182 THR A CA 1
ATOM 1279 C C . THR A 1 182 ? -8.732 -4.056 3.960 1.00 96.88 182 THR A C 1
ATOM 1281 O O . THR A 1 182 ? -7.537 -3.977 3.696 1.00 96.88 182 THR A O 1
ATOM 1284 N N . GLN A 1 183 ? -9.572 -3.026 3.783 1.00 97.25 183 GLN A N 1
ATOM 1285 C CA . GLN A 1 183 ? -9.192 -1.707 3.251 1.00 97.25 183 GLN A CA 1
ATOM 1286 C C . GLN A 1 183 ? -8.810 -0.687 4.333 1.00 97.25 183 GLN A C 1
ATOM 1288 O O . GLN A 1 183 ? -8.533 0.475 4.022 1.00 97.25 183 GLN A O 1
ATOM 1293 N N . ARG A 1 184 ? -8.869 -1.068 5.614 1.00 95.69 184 ARG A N 1
ATOM 1294 C CA . ARG A 1 184 ? -8.614 -0.166 6.740 1.00 95.69 184 ARG A CA 1
ATOM 1295 C C . ARG A 1 184 ? -7.237 -0.438 7.317 1.00 95.69 184 ARG A C 1
ATOM 1297 O O . ARG A 1 184 ? -6.947 -1.541 7.770 1.00 95.69 184 ARG A O 1
ATOM 1304 N N . TRP A 1 185 ? -6.441 0.616 7.365 1.00 95.75 185 TRP A N 1
ATOM 1305 C CA . TRP A 1 185 ? -5.047 0.581 7.767 1.00 95.75 185 TRP A CA 1
ATOM 1306 C C . TRP A 1 185 ? -4.847 1.478 8.979 1.00 95.75 185 TRP A C 1
ATOM 1308 O O . TRP A 1 185 ? -5.257 2.640 8.977 1.00 95.75 185 TRP A O 1
ATOM 1318 N N . THR A 1 186 ? -4.226 0.942 10.022 1.00 93.00 186 THR A N 1
ATOM 1319 C CA . THR A 1 186 ? -3.819 1.702 11.205 1.00 93.00 186 THR A CA 1
ATOM 1320 C C . THR A 1 186 ? -2.327 1.965 11.099 1.00 93.00 186 THR A C 1
ATOM 1322 O O . THR A 1 186 ? -1.530 1.031 11.174 1.00 93.00 186 THR A O 1
ATOM 1325 N N . TYR A 1 187 ? -1.954 3.232 10.932 1.00 90.88 187 TYR A N 1
ATOM 1326 C CA . TYR A 1 187 ? -0.560 3.647 11.039 1.00 90.88 187 TYR A CA 1
ATOM 1327 C C . TYR A 1 187 ? -0.159 3.643 12.516 1.00 90.88 187 TYR A C 1
ATOM 1329 O O . TYR A 1 187 ? -0.735 4.373 13.329 1.00 90.88 187 TYR A O 1
ATOM 1337 N N . VAL A 1 188 ? 0.783 2.774 12.864 1.00 88.00 188 VAL A N 1
ATOM 1338 C CA . VAL A 1 188 ? 1.309 2.598 14.220 1.00 88.00 188 VAL A CA 1
ATOM 1339 C C . VAL A 1 188 ? 2.609 3.396 14.359 1.00 88.00 188 VAL A C 1
ATOM 1341 O O . VAL A 1 188 ? 3.260 3.752 13.372 1.00 88.00 188 VAL A O 1
ATOM 1344 N N . GLU A 1 189 ? 3.009 3.674 15.599 1.00 77.88 189 GLU A N 1
ATOM 1345 C CA . GLU A 1 189 ? 4.368 4.128 15.902 1.00 77.88 189 GLU A CA 1
ATOM 1346 C C . GLU A 1 189 ? 5.423 3.188 15.262 1.00 77.88 189 GLU A C 1
ATOM 1348 O O . GLU A 1 189 ? 5.139 2.041 14.915 1.00 77.88 189 GLU A O 1
ATOM 1353 N N . ASP A 1 190 ? 6.624 3.717 15.017 1.00 82.19 190 ASP A N 1
ATOM 1354 C CA . ASP A 1 190 ? 7.701 3.127 14.194 1.00 82.19 190 ASP A CA 1
ATOM 1355 C C . ASP A 1 190 ? 7.459 2.987 12.675 1.00 82.19 190 ASP A C 1
ATOM 1357 O O . ASP A 1 190 ? 8.422 2.715 11.942 1.00 82.19 190 ASP A O 1
ATOM 1361 N N . GLY A 1 191 ? 6.254 3.294 12.181 1.00 89.25 191 GLY A N 1
ATOM 1362 C CA . GLY A 1 191 ? 5.934 3.372 10.746 1.00 89.25 191 GLY A CA 1
ATOM 1363 C C . GLY A 1 191 ? 5.279 2.119 10.164 1.00 89.25 191 GLY A C 1
ATOM 1364 O O . GLY A 1 191 ? 5.261 1.943 8.949 1.00 89.25 191 GLY A O 1
ATOM 1365 N N . LEU A 1 192 ? 4.762 1.233 11.016 1.00 92.19 192 LEU A N 1
ATOM 1366 C CA . LEU A 1 192 ? 4.054 0.028 10.586 1.00 92.19 192 LEU A CA 1
ATOM 1367 C C . LEU A 1 192 ? 2.629 0.367 10.114 1.00 92.19 192 LEU A C 1
ATOM 1369 O O . LEU A 1 192 ? 1.899 1.091 10.798 1.00 92.19 192 LEU A O 1
ATOM 1373 N N . LEU A 1 193 ? 2.199 -0.209 8.989 1.00 94.88 193 LEU A N 1
ATOM 1374 C CA . LEU A 1 193 ? 0.819 -0.128 8.493 1.00 94.88 193 LEU A CA 1
ATOM 1375 C C . LEU A 1 193 ? 0.075 -1.436 8.780 1.00 94.88 193 LEU A C 1
ATOM 1377 O O . LEU A 1 193 ? 0.132 -2.384 8.005 1.00 94.88 193 LEU A O 1
ATOM 1381 N N . ARG A 1 194 ? -0.637 -1.482 9.906 1.00 95.31 194 ARG A N 1
ATOM 1382 C CA . ARG A 1 194 ? -1.371 -2.663 10.385 1.00 95.31 194 ARG A CA 1
ATOM 1383 C C . ARG A 1 194 ? -2.742 -2.774 9.722 1.00 95.31 194 ARG A C 1
ATOM 1385 O O . ARG A 1 194 ? -3.483 -1.787 9.707 1.00 95.31 194 ARG A O 1
ATOM 1392 N N . ASN A 1 195 ? -3.112 -3.954 9.227 1.00 96.00 195 ASN A N 1
ATOM 1393 C CA . ASN A 1 195 ? -4.443 -4.167 8.654 1.00 96.00 195 ASN A CA 1
ATOM 1394 C C . ASN A 1 195 ? -5.509 -4.322 9.758 1.00 96.00 195 ASN A C 1
ATOM 1396 O O . ASN A 1 195 ? -5.233 -4.876 10.820 1.00 96.00 195 ASN A O 1
ATOM 1400 N N . LEU A 1 196 ? -6.736 -3.832 9.544 1.00 94.06 196 LEU A N 1
ATOM 1401 C CA . LEU A 1 196 ? -7.805 -3.968 10.545 1.00 94.06 196 LEU A CA 1
ATOM 1402 C C . LEU A 1 196 ? -8.505 -5.336 10.505 1.00 94.06 196 LEU A C 1
ATOM 1404 O O . LEU A 1 196 ? -9.147 -5.699 11.488 1.00 94.06 196 LEU A O 1
ATOM 1408 N N . ALA A 1 197 ? -8.438 -6.075 9.392 1.00 95.00 197 ALA A N 1
ATOM 1409 C CA . ALA A 1 197 ? -8.985 -7.432 9.333 1.00 95.00 197 ALA A CA 1
ATOM 1410 C C . ALA A 1 197 ? -8.145 -8.401 10.176 1.00 95.00 197 ALA A C 1
ATOM 1412 O O . ALA A 1 197 ? -8.715 -9.173 10.938 1.00 95.00 197 ALA A O 1
ATOM 1413 N N . GLU A 1 198 ? -6.818 -8.279 10.097 1.00 95.25 198 GLU A N 1
ATOM 1414 C CA . GLU A 1 198 ? -5.853 -9.116 10.815 1.00 95.25 198 GLU A CA 1
ATOM 1415 C C . GLU A 1 198 ? -4.851 -8.233 11.580 1.00 95.25 198 GLU A C 1
ATOM 1417 O O . GLU A 1 198 ? -3.811 -7.858 11.036 1.00 95.25 198 GLU A O 1
ATOM 1422 N N . PRO A 1 199 ? -5.144 -7.862 12.842 1.00 91.56 199 PRO A N 1
ATOM 1423 C CA . PRO A 1 199 ? -4.341 -6.894 13.586 1.00 91.56 199 PRO A CA 1
ATOM 1424 C C . PRO A 1 199 ? -2.914 -7.331 13.927 1.00 91.56 199 PRO A C 1
ATOM 1426 O O . PRO A 1 199 ? -2.150 -6.488 14.384 1.00 91.56 199 PRO A O 1
ATOM 1429 N N . ASP A 1 200 ? -2.536 -8.594 13.748 1.00 93.38 200 ASP A N 1
ATOM 1430 C CA . ASP A 1 200 ? -1.149 -9.049 13.935 1.00 93.38 200 ASP A CA 1
ATOM 1431 C C . ASP A 1 200 ? -0.320 -8.962 12.639 1.00 93.38 200 ASP A C 1
ATOM 1433 O O . ASP A 1 200 ? 0.899 -9.151 12.667 1.00 93.38 200 ASP A O 1
ATOM 1437 N N . LEU A 1 201 ? -0.970 -8.619 11.519 1.00 95.25 201 LEU A N 1
ATOM 1438 C CA . LEU A 1 201 ? -0.361 -8.463 10.206 1.00 95.25 201 LEU A CA 1
ATOM 1439 C C . LEU A 1 201 ? -0.232 -6.987 9.802 1.00 95.25 201 LEU A C 1
ATOM 1441 O O . LEU A 1 201 ? -1.132 -6.153 9.969 1.00 95.25 201 LEU A O 1
ATOM 1445 N N . CYS A 1 202 ? 0.924 -6.683 9.235 1.00 94.94 202 CYS A N 1
ATOM 1446 C CA . CYS A 1 202 ? 1.327 -5.391 8.723 1.00 94.94 202 CYS A CA 1
ATOM 1447 C C . CYS A 1 202 ? 1.643 -5.512 7.230 1.00 94.94 202 CYS A C 1
ATOM 1449 O O . CYS A 1 202 ? 2.046 -6.571 6.759 1.00 94.94 202 CYS A O 1
ATOM 1451 N N . LEU A 1 203 ? 1.454 -4.418 6.498 1.00 95.19 203 LEU A N 1
ATOM 1452 C CA . LEU A 1 203 ? 1.937 -4.279 5.129 1.00 95.19 203 LEU A CA 1
ATOM 1453 C C . LEU A 1 203 ? 3.461 -4.498 5.110 1.00 95.19 203 LEU A C 1
ATOM 1455 O O . LEU A 1 203 ? 4.152 -3.899 5.935 1.00 95.19 203 LEU A O 1
ATOM 1459 N N . ASP A 1 204 ? 3.973 -5.303 4.184 1.00 92.69 204 ASP A N 1
ATOM 1460 C CA . ASP A 1 204 ? 5.407 -5.399 3.873 1.00 92.69 204 ASP A CA 1
ATOM 1461 C C . ASP A 1 204 ? 5.691 -4.886 2.453 1.00 92.69 204 ASP A C 1
ATOM 1463 O O . ASP A 1 204 ? 4.775 -4.733 1.640 1.00 92.69 204 ASP A O 1
ATOM 1467 N N . ALA A 1 205 ? 6.955 -4.562 2.161 1.00 89.69 205 ALA A N 1
ATOM 1468 C CA . ALA A 1 205 ? 7.382 -4.111 0.840 1.00 89.69 205 ALA A CA 1
ATOM 1469 C C . ALA A 1 205 ? 7.798 -5.260 -0.101 1.00 89.69 205 ALA A C 1
ATOM 1471 O O . ALA A 1 205 ? 8.457 -5.002 -1.107 1.00 89.69 205 ALA A O 1
ATOM 1472 N N . GLY A 1 206 ? 7.373 -6.495 0.176 1.00 70.62 206 GLY A N 1
ATOM 1473 C CA . GLY A 1 206 ? 7.357 -7.589 -0.797 1.00 70.62 206 GLY A CA 1
ATOM 1474 C C . GLY A 1 206 ? 8.682 -8.311 -1.007 1.00 70.62 206 GLY A C 1
ATOM 1475 O O . GLY A 1 206 ? 8.812 -9.045 -1.987 1.00 70.62 206 GLY A O 1
ATOM 1476 N N . GLY A 1 207 ? 9.665 -8.084 -0.131 1.00 68.94 207 GLY A N 1
ATOM 1477 C CA . GLY A 1 207 ? 10.956 -8.778 -0.131 1.00 68.94 207 GLY A CA 1
ATOM 1478 C C . GLY A 1 207 ? 11.591 -8.952 -1.519 1.00 68.94 207 GLY A C 1
ATOM 1479 O O . GLY A 1 207 ? 11.920 -7.982 -2.202 1.00 68.94 207 GLY A O 1
ATOM 1480 N N . ASP A 1 208 ? 11.804 -10.207 -1.914 1.00 64.44 208 ASP A N 1
ATOM 1481 C CA . ASP A 1 208 ? 12.377 -10.617 -3.199 1.00 64.44 208 ASP A CA 1
ATOM 1482 C C . ASP A 1 208 ? 11.354 -10.822 -4.336 1.00 64.44 208 ASP A C 1
ATOM 1484 O O . ASP A 1 208 ? 11.767 -10.950 -5.491 1.00 64.44 208 ASP A O 1
ATOM 1488 N N . ASP A 1 209 ? 10.051 -10.783 -4.040 1.00 67.19 209 ASP A N 1
ATOM 1489 C CA . ASP A 1 209 ? 8.957 -10.919 -5.016 1.00 67.19 209 ASP A CA 1
ATOM 1490 C C . ASP A 1 209 ? 8.466 -9.559 -5.582 1.00 67.19 2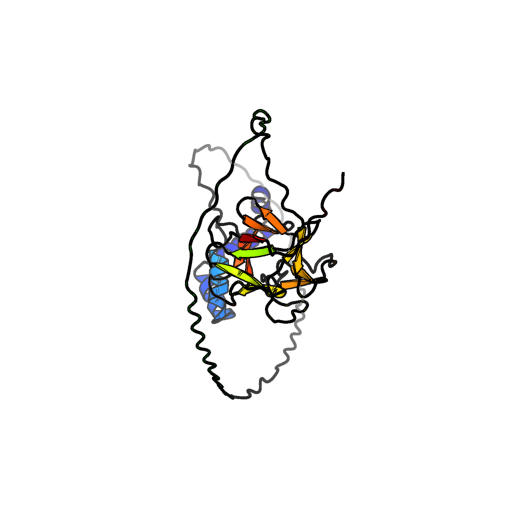09 ASP A C 1
ATOM 1492 O O . ASP A 1 209 ? 7.636 -9.528 -6.492 1.00 67.19 209 ASP A O 1
ATOM 1496 N N . GLU A 1 210 ? 8.995 -8.427 -5.088 1.00 81.75 210 GLU A N 1
ATOM 1497 C CA . GLU A 1 210 ? 8.697 -7.035 -5.508 1.00 81.75 210 GLU A CA 1
ATOM 1498 C C . GLU A 1 210 ? 7.197 -6.625 -5.429 1.00 81.75 210 GLU A C 1
ATOM 1500 O O . GLU A 1 210 ? 6.801 -5.584 -5.964 1.00 81.75 210 GLU A O 1
ATOM 1505 N N . VAL A 1 211 ? 6.351 -7.398 -4.736 1.00 91.81 211 VAL A N 1
ATOM 1506 C CA . VAL A 1 211 ? 4.897 -7.179 -4.584 1.00 91.81 211 VAL A CA 1
ATOM 1507 C C . VAL A 1 211 ? 4.524 -7.059 -3.112 1.00 91.81 211 VAL A C 1
ATOM 1509 O O . VAL A 1 211 ? 4.842 -7.938 -2.324 1.00 91.81 211 VAL A O 1
ATOM 1512 N N . LEU A 1 212 ? 3.799 -6.000 -2.741 1.00 94.50 212 LEU A N 1
ATOM 1513 C CA . LEU A 1 212 ? 3.397 -5.778 -1.352 1.00 94.50 212 LEU A CA 1
ATOM 1514 C C . LEU A 1 212 ? 2.399 -6.836 -0.886 1.00 94.50 212 LEU A C 1
ATOM 1516 O O . LEU A 1 212 ? 1.415 -7.107 -1.576 1.00 94.50 212 LEU A O 1
ATOM 1520 N N . ASP A 1 213 ? 2.592 -7.340 0.325 1.00 94.50 213 ASP A N 1
ATOM 1521 C CA . ASP A 1 213 ? 1.750 -8.343 0.969 1.00 94.50 213 ASP A CA 1
ATOM 1522 C C . ASP A 1 213 ? 1.582 -8.072 2.478 1.00 94.50 213 ASP A C 1
ATOM 1524 O O . ASP A 1 213 ? 1.791 -6.949 2.955 1.00 94.50 213 ASP A O 1
ATOM 1528 N N . LEU A 1 214 ? 1.103 -9.078 3.215 1.00 94.75 214 LEU A N 1
ATOM 1529 C CA . LEU A 1 214 ? 0.950 -9.039 4.665 1.00 94.75 214 LEU A CA 1
ATOM 1530 C C . LEU A 1 214 ? 1.961 -9.948 5.369 1.00 94.75 214 LEU A C 1
ATOM 1532 O O . LEU A 1 214 ? 1.965 -11.163 5.173 1.00 94.75 214 LEU A O 1
ATOM 1536 N N . GLU A 1 215 ? 2.704 -9.378 6.310 1.00 93.50 215 GLU A N 1
ATOM 1537 C CA . GLU A 1 215 ? 3.677 -10.066 7.160 1.00 93.50 215 GLU A CA 1
ATOM 1538 C C . GLU A 1 215 ? 3.409 -9.749 8.644 1.00 93.50 215 GLU A C 1
ATOM 1540 O O . GLU A 1 215 ? 2.776 -8.749 8.985 1.00 93.50 215 GLU A O 1
ATOM 1545 N N . TYR A 1 216 ? 3.867 -10.602 9.560 1.00 93.00 216 TYR A N 1
ATOM 1546 C CA . TYR A 1 216 ? 3.802 -10.349 10.995 1.00 93.00 216 TYR A CA 1
ATOM 1547 C C . TYR A 1 216 ? 4.496 -9.034 11.364 1.00 93.00 216 TYR A C 1
ATOM 1549 O O . TYR A 1 216 ? 5.664 -8.804 11.037 1.00 93.00 216 TYR A O 1
ATOM 1557 N N . CYS A 1 217 ? 3.784 -8.190 12.114 1.00 90.81 217 CYS A N 1
ATOM 1558 C CA . CYS A 1 217 ? 4.252 -6.860 12.511 1.00 90.81 217 CYS A CA 1
ATOM 1559 C C . CYS A 1 217 ? 5.531 -6.853 13.378 1.00 90.81 217 CYS A C 1
ATOM 1561 O O . CYS A 1 217 ? 6.128 -5.791 13.553 1.00 90.81 217 CYS A O 1
ATOM 1563 N N . ASP A 1 218 ? 5.920 -7.987 13.970 1.00 85.56 218 ASP A N 1
ATOM 1564 C CA . ASP A 1 218 ? 7.127 -8.151 14.793 1.00 85.56 218 ASP A CA 1
ATOM 1565 C C . ASP A 1 218 ? 8.285 -8.857 14.064 1.00 85.56 218 ASP A C 1
ATOM 1567 O O . ASP A 1 218 ? 9.351 -9.066 14.657 1.00 85.56 218 ASP A O 1
ATOM 1571 N N . SER A 1 219 ? 8.114 -9.194 12.779 1.00 73.94 219 SER A N 1
ATOM 1572 C CA . SER A 1 219 ? 9.181 -9.807 11.994 1.00 73.94 219 SER A CA 1
ATOM 1573 C C . SER A 1 219 ? 10.395 -8.873 11.904 1.00 73.94 219 SER A C 1
ATOM 1575 O O . SER A 1 219 ? 10.308 -7.647 11.779 1.00 73.94 219 SER A O 1
ATOM 1577 N N . SER A 1 220 ? 11.572 -9.465 12.100 1.00 59.72 220 SER A N 1
ATOM 1578 C CA . SER A 1 220 ? 12.835 -8.740 12.145 1.00 59.72 220 SER A CA 1
ATOM 1579 C C . SER A 1 220 ? 13.965 -9.598 11.589 1.00 59.72 220 SER A C 1
ATOM 1581 O O . SER A 1 220 ? 14.127 -10.760 11.959 1.00 59.72 220 SER A O 1
ATOM 1583 N N . GLY A 1 221 ? 14.770 -9.002 10.707 1.00 55.34 221 GLY A N 1
ATOM 1584 C CA . GLY A 1 221 ? 15.899 -9.661 10.050 1.00 55.34 221 GLY A CA 1
ATOM 1585 C C . GLY A 1 221 ? 15.686 -9.870 8.552 1.00 55.34 221 GLY A C 1
ATOM 1586 O O . GLY A 1 221 ? 14.780 -9.292 7.958 1.00 55.34 221 GLY A O 1
ATOM 1587 N N . ASP A 1 222 ? 16.551 -10.694 7.960 1.00 50.38 222 ASP A N 1
ATOM 1588 C CA . ASP A 1 222 ? 16.829 -10.804 6.514 1.00 50.38 222 ASP A CA 1
ATOM 1589 C C . ASP A 1 222 ? 15.674 -11.330 5.623 1.00 50.38 222 ASP A C 1
ATOM 1591 O O . ASP A 1 222 ? 15.921 -11.745 4.492 1.00 50.38 222 ASP A O 1
ATOM 1595 N N . VAL A 1 223 ? 14.435 -11.366 6.126 1.00 53.28 223 VAL A N 1
ATOM 1596 C CA . VAL A 1 223 ? 13.238 -11.895 5.439 1.00 53.28 223 VAL A CA 1
ATOM 1597 C C . VAL A 1 223 ? 12.096 -10.884 5.293 1.00 53.28 223 VAL A C 1
ATOM 1599 O O . VAL A 1 223 ? 11.183 -11.142 4.523 1.00 53.28 223 VAL A O 1
ATOM 1602 N N . SER A 1 224 ? 12.134 -9.753 6.006 1.00 59.03 224 SER A N 1
ATOM 1603 C CA . SER A 1 224 ? 11.088 -8.718 5.976 1.00 59.03 224 SER A CA 1
ATOM 1604 C C . SER A 1 224 ? 11.734 -7.355 5.713 1.00 59.03 224 SER A C 1
ATOM 1606 O O . SER A 1 224 ? 12.134 -6.638 6.643 1.00 59.03 224 SER A O 1
ATOM 1608 N N . PHE A 1 225 ? 11.919 -7.026 4.436 1.00 63.56 225 PHE A N 1
ATOM 1609 C CA . PHE A 1 225 ? 12.468 -5.742 4.012 1.00 63.56 225 PHE A CA 1
ATOM 1610 C C . PHE A 1 225 ? 11.316 -4.783 3.710 1.00 63.56 225 PHE A C 1
ATOM 1612 O O . PHE A 1 225 ? 10.615 -4.945 2.721 1.00 63.56 225 PHE A O 1
ATOM 1619 N N . GLY A 1 226 ? 11.173 -3.729 4.518 1.00 82.75 226 GLY A N 1
ATOM 1620 C CA . GLY A 1 226 ? 10.287 -2.612 4.188 1.00 82.75 226 GLY A CA 1
ATOM 1621 C C . GLY A 1 226 ? 8.920 -2.569 4.876 1.00 82.75 226 GLY A C 1
ATOM 1622 O O . GLY A 1 226 ? 8.146 -1.686 4.524 1.00 82.75 226 GLY A O 1
ATOM 1623 N N . LEU A 1 227 ? 8.666 -3.364 5.926 1.00 90.06 227 LEU A N 1
ATOM 1624 C CA . LEU A 1 227 ? 7.553 -3.170 6.884 1.00 90.06 227 LEU A CA 1
ATOM 1625 C C . LEU A 1 227 ? 7.320 -1.713 7.349 1.00 90.06 227 LEU A C 1
ATOM 1627 O O . LEU A 1 227 ? 6.241 -1.367 7.838 1.00 90.06 227 LEU A O 1
ATOM 1631 N N . ARG A 1 228 ? 8.360 -0.870 7.311 1.00 90.19 228 ARG A N 1
ATOM 1632 C CA . ARG A 1 228 ? 8.315 0.517 7.783 1.00 90.19 228 ARG A CA 1
ATOM 1633 C C . ARG A 1 228 ? 8.091 1.479 6.631 1.00 90.19 228 ARG A C 1
ATOM 1635 O O . ARG A 1 228 ? 8.956 1.644 5.769 1.00 90.19 228 ARG A O 1
ATOM 1642 N N . PHE A 1 229 ? 6.992 2.215 6.712 1.00 91.75 229 PHE A N 1
ATOM 1643 C CA . PHE A 1 229 ? 6.616 3.250 5.764 1.00 91.75 229 PHE A CA 1
ATOM 1644 C C . PHE A 1 229 ?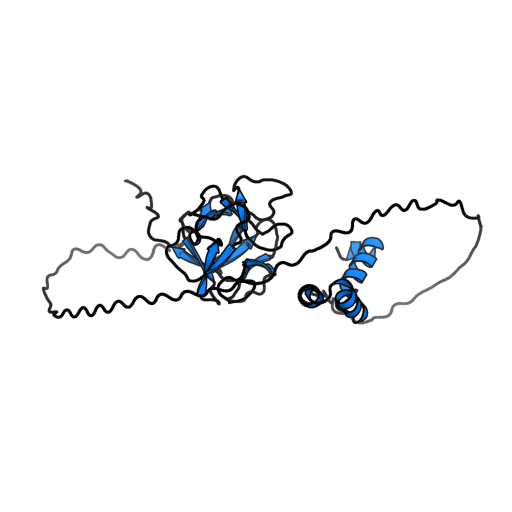 6.609 4.630 6.417 1.00 91.75 229 PHE A C 1
ATOM 1646 O O . PHE A 1 229 ? 6.432 4.784 7.624 1.00 91.75 229 PHE A O 1
ATOM 1653 N N . GLU A 1 230 ? 6.763 5.646 5.584 1.00 91.44 230 GLU A N 1
ATOM 1654 C CA . GLU A 1 230 ? 6.543 7.048 5.906 1.00 91.44 230 GLU A CA 1
ATOM 1655 C C . GLU A 1 230 ? 5.558 7.606 4.870 1.00 91.44 230 GLU A C 1
ATOM 1657 O O . GLU A 1 230 ? 5.705 7.370 3.671 1.00 91.44 230 GLU A O 1
ATOM 1662 N N . LEU A 1 231 ? 4.524 8.318 5.319 1.00 92.19 231 LEU A N 1
ATOM 1663 C CA . LEU A 1 231 ? 3.604 9.020 4.424 1.00 92.19 231 LEU A CA 1
ATOM 1664 C C . LEU A 1 231 ? 4.028 10.489 4.339 1.00 92.19 231 LEU A C 1
ATOM 1666 O O . LEU A 1 231 ? 4.024 11.193 5.351 1.00 92.19 231 LEU A O 1
ATOM 1670 N N . SER A 1 232 ? 4.387 10.953 3.145 1.00 92.00 232 SER A N 1
ATOM 1671 C CA . SER A 1 232 ? 4.802 12.338 2.927 1.00 92.00 232 SER A CA 1
ATOM 1672 C C . SER A 1 232 ? 3.606 13.308 2.938 1.00 92.00 232 SER A C 1
ATOM 1674 O O . SER A 1 232 ? 2.471 12.893 2.682 1.00 92.00 232 SER A O 1
ATOM 1676 N N . PRO A 1 233 ? 3.826 14.618 3.169 1.00 91.69 233 PRO A N 1
ATOM 1677 C CA . PRO A 1 233 ? 2.780 15.640 3.045 1.00 91.69 233 PRO A CA 1
ATOM 1678 C C . PRO A 1 233 ? 2.138 15.713 1.652 1.00 91.69 233 PRO A C 1
ATOM 1680 O O . PRO A 1 233 ? 0.993 16.138 1.518 1.00 91.69 233 PRO A O 1
ATOM 1683 N N . GLU A 1 234 ? 2.864 15.295 0.615 1.00 93.06 234 GLU A N 1
ATOM 1684 C CA . GLU A 1 234 ? 2.382 15.191 -0.764 1.00 93.06 234 GLU A CA 1
ATOM 1685 C C . GLU A 1 234 ? 1.500 13.952 -0.988 1.00 93.06 234 GLU A C 1
ATOM 1687 O O . GLU A 1 234 ? 0.874 13.849 -2.039 1.00 93.06 234 GLU A O 1
ATOM 1692 N N . GLY A 1 235 ? 1.440 13.019 -0.033 1.00 94.88 235 GLY A N 1
ATOM 1693 C CA . GLY A 1 235 ? 0.727 11.747 -0.150 1.00 94.88 235 GLY A CA 1
ATOM 1694 C C . GLY A 1 235 ? 1.552 10.620 -0.778 1.00 94.88 235 GLY A C 1
ATOM 1695 O O . GLY A 1 235 ? 0.984 9.602 -1.162 1.00 94.88 235 GLY A O 1
ATOM 1696 N N . GLU A 1 236 ? 2.873 10.759 -0.913 1.00 95.69 236 GLU A N 1
ATOM 1697 C CA . GLU A 1 236 ? 3.720 9.617 -1.279 1.00 95.69 236 GLU A CA 1
ATOM 1698 C C . GLU A 1 236 ? 3.824 8.666 -0.082 1.00 95.69 236 GLU A C 1
ATOM 1700 O O . GLU A 1 236 ? 4.127 9.111 1.022 1.00 95.69 236 GLU A O 1
ATOM 1705 N N . LEU A 1 237 ? 3.608 7.363 -0.283 1.00 95.00 237 LEU A N 1
ATOM 1706 C CA . LEU A 1 237 ? 3.892 6.347 0.734 1.00 95.00 237 LEU A CA 1
ATOM 1707 C C . LEU A 1 237 ? 5.257 5.734 0.419 1.00 95.00 237 LEU A C 1
ATOM 1709 O O . LEU A 1 237 ? 5.388 5.027 -0.575 1.00 95.00 237 LEU A O 1
ATOM 1713 N N . LEU A 1 238 ? 6.281 6.038 1.211 1.00 92.19 238 LEU A N 1
ATOM 1714 C CA . LEU A 1 238 ? 7.671 5.655 0.953 1.00 92.19 238 LEU A CA 1
ATOM 1715 C C . LEU A 1 238 ? 8.169 4.618 1.957 1.00 92.19 238 LEU A C 1
ATOM 1717 O O . LEU A 1 238 ? 7.926 4.722 3.155 1.00 92.19 238 LEU A O 1
ATOM 1721 N N . THR A 1 239 ? 8.923 3.648 1.456 1.00 88.25 239 THR A N 1
ATOM 1722 C CA . THR A 1 239 ? 9.661 2.660 2.246 1.00 88.25 239 THR A CA 1
ATOM 1723 C C . THR A 1 239 ? 10.799 3.337 3.010 1.00 88.25 239 THR A C 1
ATOM 1725 O O . THR A 1 239 ? 11.632 4.034 2.424 1.00 88.25 239 THR A O 1
ATOM 1728 N N . ARG A 1 240 ? 10.866 3.132 4.327 1.00 82.31 240 ARG A N 1
ATOM 1729 C CA . ARG A 1 240 ? 11.879 3.743 5.205 1.00 82.31 240 ARG A CA 1
ATOM 1730 C C . ARG A 1 240 ? 13.267 3.133 5.006 1.00 82.31 240 ARG A C 1
ATOM 1732 O O . ARG A 1 240 ? 14.272 3.844 5.087 1.00 82.31 240 ARG A O 1
ATOM 1739 N N . ASP A 1 241 ? 13.305 1.830 4.747 1.00 70.19 241 ASP A N 1
ATOM 1740 C CA . ASP A 1 241 ? 14.540 1.058 4.601 1.00 70.19 241 ASP A CA 1
ATOM 1741 C C . ASP A 1 241 ? 15.120 1.191 3.177 1.00 70.19 241 ASP A C 1
ATOM 1743 O O . ASP A 1 241 ? 16.329 1.386 3.009 1.00 70.19 241 ASP A O 1
ATOM 1747 N N . GLU A 1 242 ? 14.259 1.238 2.152 1.00 69.38 242 GLU A N 1
ATOM 1748 C CA . GLU A 1 242 ? 14.656 1.439 0.753 1.00 69.38 242 GLU A CA 1
ATOM 1749 C C . GLU A 1 242 ? 14.540 2.902 0.305 1.00 69.38 242 GLU A C 1
ATOM 1751 O O . GLU A 1 242 ? 13.478 3.415 -0.062 1.00 69.38 242 GLU A O 1
ATOM 1756 N N . ARG A 1 243 ? 15.675 3.607 0.310 1.00 65.56 243 ARG A N 1
ATOM 1757 C CA . ARG A 1 243 ? 15.719 5.035 -0.034 1.00 65.56 243 ARG A CA 1
ATOM 1758 C C . ARG A 1 243 ? 15.384 5.262 -1.516 1.00 65.56 243 ARG A C 1
ATOM 1760 O O . ARG A 1 243 ? 16.160 4.877 -2.390 1.00 65.56 243 ARG A O 1
ATOM 1767 N N . ASN A 1 244 ? 14.329 6.048 -1.751 1.00 77.00 244 ASN A N 1
ATOM 1768 C CA . ASN A 1 244 ? 13.791 6.531 -3.041 1.00 77.00 244 ASN A CA 1
ATOM 1769 C C . ASN A 1 244 ? 12.735 5.657 -3.743 1.00 77.00 244 ASN A C 1
ATOM 1771 O O . ASN A 1 244 ? 12.332 6.028 -4.849 1.00 77.00 244 ASN A O 1
ATOM 1775 N N . LEU A 1 245 ? 12.234 4.586 -3.122 1.00 90.31 245 LEU A N 1
ATOM 1776 C CA . LEU A 1 245 ? 11.007 3.939 -3.600 1.00 90.31 245 LEU A CA 1
ATOM 1777 C C . LEU A 1 245 ? 9.760 4.545 -2.935 1.00 90.31 245 LEU A C 1
ATOM 1779 O O . LEU A 1 245 ? 9.836 5.178 -1.874 1.00 90.31 245 LEU A O 1
ATOM 1783 N N . VAL A 1 246 ? 8.628 4.405 -3.621 1.00 94.62 246 VAL A N 1
ATOM 1784 C CA . VAL A 1 246 ? 7.270 4.725 -3.167 1.00 94.62 246 VAL A CA 1
ATOM 1785 C C . VAL A 1 246 ? 6.315 3.634 -3.616 1.00 94.62 246 VAL A C 1
ATOM 1787 O O . VAL A 1 246 ? 6.514 3.015 -4.657 1.00 94.62 246 VAL A O 1
ATOM 1790 N N . ILE A 1 247 ? 5.266 3.415 -2.840 1.00 95.88 247 ILE A N 1
ATOM 1791 C CA . ILE A 1 247 ? 4.261 2.403 -3.124 1.00 95.88 247 ILE A CA 1
ATOM 1792 C C . ILE A 1 247 ? 3.318 2.928 -4.197 1.00 95.88 247 ILE A C 1
ATOM 1794 O O . ILE A 1 247 ? 2.681 3.971 -4.028 1.00 95.88 247 ILE A O 1
ATOM 1798 N N . ALA A 1 248 ? 3.235 2.194 -5.298 1.00 97.06 248 ALA A N 1
ATOM 1799 C CA . ALA A 1 248 ? 2.417 2.517 -6.455 1.00 97.06 248 ALA A CA 1
ATOM 1800 C C . ALA A 1 248 ? 1.679 1.257 -6.933 1.00 97.06 248 ALA A C 1
ATOM 1802 O O . ALA A 1 248 ? 2.144 0.141 -6.695 1.00 97.06 248 ALA A O 1
ATOM 1803 N N . PRO A 1 249 ? 0.529 1.390 -7.602 1.00 97.69 249 PRO A N 1
ATOM 1804 C CA . PRO A 1 249 ? -0.125 0.253 -8.221 1.00 97.69 249 PRO A CA 1
ATOM 1805 C C . PRO A 1 249 ? 0.588 -0.116 -9.532 1.00 97.69 249 PRO A C 1
ATOM 1807 O O . PRO A 1 249 ? 1.015 0.760 -10.283 1.00 97.69 249 PRO A O 1
ATOM 1810 N N . ALA A 1 250 ? 0.699 -1.410 -9.842 1.00 96.19 250 ALA A N 1
ATOM 1811 C CA . ALA A 1 250 ? 1.355 -1.871 -11.075 1.00 96.19 250 ALA A CA 1
ATOM 1812 C C . ALA A 1 250 ? 0.596 -1.480 -12.369 1.00 96.19 250 ALA A C 1
ATOM 1814 O O . ALA A 1 250 ? 1.145 -1.544 -13.469 1.00 96.19 250 ALA A O 1
ATOM 1815 N N . SER A 1 251 ? -0.671 -1.082 -12.240 1.00 96.94 251 SER A N 1
ATOM 1816 C CA . SER A 1 251 ? -1.555 -0.562 -13.291 1.00 96.94 251 SER A CA 1
ATOM 1817 C C . SER A 1 251 ? -2.660 0.291 -12.634 1.00 96.94 251 SER A C 1
ATOM 1819 O O . SER A 1 251 ? -2.777 0.265 -11.411 1.00 96.94 251 SER A O 1
ATOM 1821 N N . PRO A 1 252 ? -3.499 1.047 -13.364 1.00 95.38 252 PRO A N 1
ATOM 1822 C CA . PRO A 1 252 ? -4.647 1.734 -12.758 1.00 95.38 252 PRO A CA 1
ATOM 1823 C C . PRO A 1 252 ? -5.856 0.809 -12.496 1.00 95.38 252 PRO A C 1
ATOM 1825 O O . PRO A 1 252 ? -6.881 1.276 -12.001 1.00 95.38 252 PRO A O 1
ATOM 1828 N N . ASP A 1 253 ? -5.774 -0.477 -12.852 1.00 97.56 253 ASP A N 1
ATOM 1829 C CA . ASP A 1 253 ? -6.926 -1.379 -12.899 1.00 97.56 253 ASP A CA 1
ATOM 1830 C C . ASP A 1 253 ? -7.294 -1.987 -11.532 1.00 97.56 253 ASP A C 1
ATOM 1832 O O . ASP A 1 253 ? -6.458 -2.236 -10.663 1.00 97.56 253 ASP A O 1
ATOM 1836 N N . THR A 1 254 ? -8.580 -2.298 -11.345 1.00 97.94 254 THR A N 1
ATOM 1837 C CA . THR A 1 254 ? -9.060 -3.011 -10.149 1.00 97.94 254 THR A CA 1
ATOM 1838 C C . THR A 1 254 ? -8.487 -4.430 -10.080 1.00 97.94 254 THR A C 1
ATOM 1840 O O . THR A 1 254 ? -8.507 -5.167 -11.063 1.00 97.94 254 THR A O 1
ATOM 1843 N N . GLY A 1 255 ? -8.022 -4.835 -8.899 1.00 96.69 255 GLY A N 1
ATOM 1844 C CA . GLY A 1 255 ? -7.402 -6.134 -8.627 1.00 96.69 255 GLY A CA 1
ATOM 1845 C C . GLY A 1 255 ? -5.895 -6.188 -8.895 1.00 96.69 255 GLY A C 1
ATOM 1846 O O . GLY A 1 255 ? -5.270 -7.198 -8.550 1.00 96.69 255 GLY A O 1
ATOM 1847 N N . THR A 1 256 ? -5.311 -5.125 -9.467 1.00 98.00 256 THR A N 1
ATOM 1848 C CA . THR A 1 256 ? -3.858 -4.988 -9.643 1.00 98.00 256 THR A CA 1
ATOM 1849 C C . THR A 1 256 ? -3.141 -5.018 -8.300 1.00 98.00 256 THR A C 1
ATOM 1851 O O . THR A 1 256 ? -3.652 -4.504 -7.305 1.00 98.00 256 THR A O 1
ATOM 1854 N N . VAL A 1 257 ? -1.936 -5.577 -8.294 1.00 97.25 257 VAL A N 1
ATOM 1855 C CA . VAL A 1 257 ? -1.035 -5.551 -7.140 1.00 97.25 257 VAL A CA 1
ATOM 1856 C C . VAL A 1 257 ? -0.415 -4.173 -6.935 1.00 97.25 257 VAL A C 1
ATOM 1858 O O . VAL A 1 257 ? -0.319 -3.374 -7.878 1.00 97.25 257 VAL A O 1
ATOM 1861 N N . LEU A 1 258 ? 0.013 -3.910 -5.702 1.00 97.50 258 LEU A N 1
ATOM 1862 C CA . LEU A 1 258 ? 0.864 -2.775 -5.356 1.00 97.50 258 LEU A CA 1
ATOM 1863 C C . LEU A 1 258 ? 2.330 -3.218 -5.329 1.00 97.50 258 LEU A C 1
ATOM 1865 O O . LEU A 1 258 ? 2.635 -4.333 -4.913 1.00 97.50 258 LEU A O 1
ATOM 1869 N N . VAL A 1 259 ? 3.228 -2.338 -5.770 1.00 95.00 259 VAL A N 1
ATOM 1870 C CA . VAL A 1 259 ? 4.670 -2.598 -5.892 1.00 95.00 259 VAL A CA 1
ATOM 1871 C C . VAL A 1 259 ? 5.493 -1.413 -5.363 1.00 95.00 259 VAL A C 1
ATOM 1873 O O . VAL A 1 259 ? 5.030 -0.263 -5.431 1.00 95.00 259 VAL A O 1
ATOM 1876 N N . PRO A 1 260 ? 6.728 -1.633 -4.880 1.00 93.00 260 PRO A N 1
ATOM 1877 C CA . PRO A 1 260 ? 7.704 -0.567 -4.700 1.00 93.00 260 PRO A CA 1
ATOM 1878 C C . PRO A 1 260 ? 8.136 -0.022 -6.072 1.00 93.00 260 PRO A C 1
ATOM 1880 O O . PRO A 1 260 ? 8.622 -0.751 -6.932 1.00 93.00 260 PRO A O 1
ATOM 1883 N N . SER A 1 261 ? 7.974 1.281 -6.297 1.00 92.12 261 SER A N 1
ATOM 1884 C CA . SER A 1 261 ? 8.297 1.951 -7.562 1.00 92.12 261 SER A CA 1
ATOM 1885 C C . SER A 1 261 ? 9.290 3.097 -7.349 1.00 92.12 261 SER A C 1
ATOM 1887 O O . SER A 1 261 ? 9.167 3.840 -6.374 1.00 92.12 261 SER A O 1
ATOM 1889 N N . PRO A 1 262 ? 10.241 3.338 -8.274 1.00 91.88 262 PRO A N 1
ATOM 1890 C CA . PRO A 1 262 ? 11.025 4.569 -8.285 1.00 91.88 262 PRO A CA 1
ATOM 1891 C C . PRO A 1 262 ? 10.114 5.796 -8.354 1.00 91.88 262 PRO A C 1
ATOM 1893 O O . PRO A 1 262 ? 9.138 5.798 -9.111 1.00 91.88 262 PRO A O 1
ATOM 1896 N N . ARG A 1 263 ? 10.440 6.856 -7.606 1.00 93.00 263 ARG A N 1
ATOM 1897 C CA . ARG A 1 263 ? 9.661 8.104 -7.642 1.00 93.00 263 ARG A CA 1
ATOM 1898 C C . ARG A 1 263 ? 9.671 8.751 -9.025 1.00 93.00 263 ARG A C 1
ATOM 1900 O O . ARG A 1 263 ? 10.738 9.078 -9.545 1.00 93.00 263 ARG A O 1
ATOM 1907 N N . ASN A 1 264 ? 8.482 8.989 -9.568 1.00 91.94 264 ASN A N 1
ATOM 1908 C CA . ASN A 1 264 ? 8.244 9.803 -10.761 1.00 91.94 264 ASN A CA 1
ATOM 1909 C C . ASN A 1 264 ? 7.524 11.129 -10.430 1.00 91.94 264 ASN A C 1
ATOM 1911 O O . ASN A 1 264 ? 7.659 12.087 -11.185 1.00 91.94 264 ASN A O 1
ATOM 1915 N N . GLY A 1 265 ? 6.854 11.219 -9.272 1.00 88.62 265 GLY A N 1
ATOM 1916 C CA . GLY A 1 265 ? 6.109 12.405 -8.832 1.00 88.62 265 GLY A CA 1
ATOM 1917 C C . GLY A 1 265 ? 4.678 12.500 -9.376 1.00 88.62 265 GLY A C 1
ATOM 1918 O O . GLY A 1 265 ? 3.995 13.486 -9.102 1.00 88.62 265 GLY A O 1
ATOM 1919 N N . GLU A 1 266 ? 4.228 11.492 -10.121 1.00 94.50 266 GLU A N 1
ATOM 1920 C CA . GLU A 1 266 ? 2.920 11.442 -10.772 1.00 94.50 266 GLU A CA 1
ATOM 1921 C C . GLU A 1 266 ? 1.801 11.032 -9.804 1.00 94.50 266 GLU A C 1
ATOM 1923 O O . GLU A 1 266 ? 2.030 10.520 -8.701 1.00 94.50 266 GLU A O 1
ATOM 1928 N N . ALA A 1 267 ? 0.556 11.257 -10.231 1.00 96.19 267 ALA A N 1
ATOM 1929 C CA . ALA A 1 267 ? -0.634 11.021 -9.422 1.00 96.19 267 ALA A CA 1
ATOM 1930 C C . ALA A 1 267 ? -0.855 9.538 -9.060 1.00 96.19 267 ALA A C 1
ATOM 1932 O O . ALA A 1 267 ? -1.448 9.267 -8.016 1.00 96.19 267 ALA A O 1
ATOM 1933 N N . GLU A 1 268 ? -0.357 8.570 -9.844 1.00 96.88 268 GLU A N 1
ATOM 1934 C CA . GLU A 1 268 ? -0.444 7.151 -9.461 1.00 96.88 268 GLU A CA 1
ATOM 1935 C C . GLU A 1 268 ? 0.407 6.795 -8.232 1.00 96.88 268 GLU A C 1
ATOM 1937 O O . GLU A 1 268 ? 0.145 5.787 -7.581 1.00 96.88 268 GLU A O 1
ATOM 1942 N N . GLN A 1 269 ? 1.378 7.636 -7.861 1.00 97.56 269 GLN A N 1
ATOM 1943 C CA . GLN A 1 269 ? 2.216 7.465 -6.667 1.00 97.56 269 GLN A CA 1
ATOM 1944 C C . GLN A 1 269 ? 1.699 8.255 -5.452 1.00 97.56 269 GLN A C 1
ATOM 1946 O O . GLN A 1 269 ? 2.432 8.471 -4.485 1.00 97.56 269 GLN A O 1
ATOM 1951 N N . ARG A 1 270 ? 0.456 8.749 -5.514 1.00 98.00 270 ARG A N 1
ATOM 1952 C CA . ARG A 1 270 ? -0.158 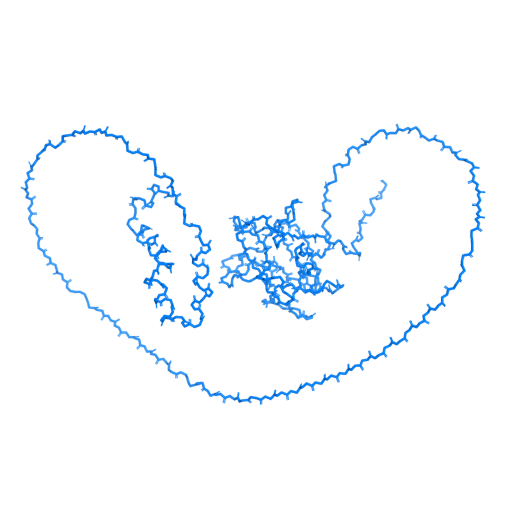9.612 -4.499 1.00 98.00 270 ARG A CA 1
ATOM 1953 C C . ARG A 1 270 ? -1.331 8.901 -3.830 1.00 98.00 270 ARG A C 1
ATOM 1955 O O . ARG A 1 270 ? -2.225 8.385 -4.501 1.00 98.00 270 ARG A O 1
ATOM 1962 N N . TRP A 1 271 ? -1.351 8.933 -2.505 1.00 97.88 271 TRP A N 1
ATOM 1963 C CA . TRP A 1 271 ? -2.358 8.313 -1.654 1.00 97.88 271 TRP A CA 1
ATOM 1964 C C . TRP A 1 271 ? -3.056 9.364 -0.794 1.00 97.88 271 TRP A C 1
ATOM 1966 O O . TRP A 1 271 ? -2.434 10.110 -0.038 1.00 97.88 271 TRP A O 1
ATOM 1976 N N . LEU A 1 272 ? -4.379 9.397 -0.897 1.00 96.12 272 LEU A N 1
ATOM 1977 C CA . LEU A 1 272 ? -5.263 10.193 -0.062 1.00 96.12 272 LEU A CA 1
ATOM 1978 C C . LEU A 1 272 ? -5.640 9.363 1.168 1.00 96.12 272 LEU A C 1
ATOM 1980 O O . LEU A 1 272 ? -6.221 8.283 1.036 1.00 96.12 272 LEU A O 1
ATOM 1984 N N . VAL A 1 273 ? -5.326 9.868 2.363 1.00 94.12 273 VAL A N 1
ATOM 1985 C CA . VAL A 1 273 ? -5.792 9.267 3.620 1.00 94.12 273 VAL A CA 1
ATOM 1986 C C . VAL A 1 273 ? -7.227 9.704 3.868 1.00 94.12 273 VAL A C 1
ATOM 1988 O O . VAL A 1 273 ? -7.493 10.850 4.234 1.00 94.12 273 VAL A O 1
ATOM 1991 N N . GLU A 1 274 ? -8.164 8.779 3.699 1.00 93.00 274 GLU A N 1
ATOM 1992 C CA . GLU A 1 274 ? -9.561 8.996 4.050 1.00 93.00 274 GLU A CA 1
ATOM 1993 C C . GLU A 1 274 ? -9.802 8.517 5.492 1.00 93.00 274 GLU A C 1
ATOM 1995 O O . GLU A 1 274 ? -9.702 7.313 5.758 1.00 93.00 274 GLU A O 1
ATOM 2000 N N . PRO A 1 275 ? -10.122 9.411 6.449 1.00 85.38 275 PRO A N 1
ATOM 2001 C CA . PRO A 1 275 ? -10.403 9.002 7.819 1.00 85.38 275 PRO A CA 1
ATOM 2002 C C . PRO A 1 275 ? -11.684 8.166 7.868 1.00 85.38 275 PRO A C 1
ATOM 2004 O O . PRO A 1 275 ? -12.715 8.542 7.305 1.00 85.38 275 PRO A O 1
ATOM 2007 N N . VAL A 1 276 ? -11.642 7.039 8.579 1.00 70.25 276 VAL A N 1
ATOM 2008 C CA . VAL A 1 276 ? -12.818 6.179 8.749 1.00 70.25 276 VAL A CA 1
ATOM 2009 C C . VAL A 1 276 ? -13.503 6.518 10.078 1.00 70.25 276 VAL A C 1
ATOM 2011 O O . VAL A 1 276 ? -12.849 6.474 11.123 1.00 70.25 276 VAL A O 1
ATOM 2014 N N . PRO A 1 277 ? -14.812 6.845 10.091 1.00 59.84 277 PRO A N 1
ATOM 2015 C CA . PRO A 1 277 ? -15.531 7.120 11.332 1.00 59.84 277 PRO A CA 1
ATOM 2016 C C . PRO A 1 277 ? -15.443 5.935 12.305 1.00 59.84 277 PRO A C 1
ATOM 2018 O O . PRO A 1 277 ? -15.850 4.822 11.971 1.00 59.84 277 PRO A O 1
ATOM 2021 N N . GLY A 1 278 ? -14.906 6.177 13.503 1.00 54.66 278 GLY A N 1
ATOM 2022 C CA . GLY A 1 278 ? -14.723 5.146 14.533 1.00 54.66 278 GLY A CA 1
ATOM 2023 C C . GLY A 1 278 ? -13.547 5.383 15.485 1.00 54.66 278 GLY A C 1
ATOM 2024 O O . GLY A 1 278 ? -13.575 4.880 16.603 1.00 54.66 278 GLY A O 1
ATOM 2025 N N . ALA A 1 279 ? -12.550 6.185 15.096 1.00 50.09 279 ALA A N 1
ATOM 2026 C CA . ALA A 1 279 ? -11.464 6.586 15.991 1.00 50.09 279 ALA A CA 1
ATOM 2027 C C . ALA A 1 279 ? -11.967 7.588 17.051 1.00 50.09 279 ALA A C 1
ATOM 2029 O O . ALA A 1 279 ? -11.989 8.798 16.826 1.00 50.09 279 ALA A O 1
ATOM 2030 N N . SER A 1 280 ? -12.406 7.082 18.206 1.00 39.38 280 SER A N 1
ATOM 2031 C CA . SER A 1 280 ? -12.761 7.905 19.364 1.00 39.38 280 SER A CA 1
ATOM 2032 C C . SER A 1 280 ? -11.524 8.615 19.912 1.00 39.38 280 SER A C 1
ATOM 2034 O O . SER A 1 280 ? -10.727 8.017 20.633 1.00 39.38 280 SER A O 1
ATOM 2036 N N . THR A 1 281 ? -11.372 9.903 19.609 1.00 44.72 281 THR A N 1
ATOM 2037 C CA . THR A 1 281 ? -10.370 10.749 20.264 1.00 44.72 281 THR A CA 1
ATOM 2038 C C . THR A 1 281 ? -10.639 10.756 21.773 1.00 44.72 281 THR A C 1
ATOM 2040 O O . THR A 1 281 ? -11.768 11.070 22.168 1.00 44.72 281 THR A O 1
ATOM 2043 N N . PRO A 1 282 ? -9.654 10.450 22.641 1.00 44.16 282 PRO A N 1
ATOM 2044 C CA . PRO A 1 282 ? -9.822 10.642 24.073 1.00 44.16 282 PRO A CA 1
ATOM 2045 C C . PRO A 1 282 ? -10.021 12.136 24.335 1.00 44.16 282 PRO A C 1
ATOM 2047 O O . PRO A 1 282 ? -9.121 12.953 24.147 1.00 44.16 282 PRO A O 1
ATOM 2050 N N . GLN A 1 283 ? -11.240 12.493 24.728 1.00 41.38 283 GLN A N 1
ATOM 2051 C CA . GLN A 1 283 ? -11.621 13.857 25.053 1.00 41.38 283 GLN A CA 1
ATOM 2052 C C . GLN A 1 283 ? -10.869 14.268 26.325 1.00 41.38 283 GLN A C 1
ATOM 2054 O O . GLN A 1 283 ? -11.178 13.772 27.408 1.00 41.38 283 GLN A O 1
ATOM 2059 N N . SER A 1 284 ? -9.848 15.122 26.191 1.00 41.00 284 SER A N 1
ATOM 2060 C CA . SER A 1 284 ? -9.036 15.589 27.320 1.00 41.00 284 SER A CA 1
ATOM 2061 C C . SER A 1 284 ? -9.922 16.257 28.369 1.00 41.00 284 SER A C 1
ATOM 2063 O O . SER A 1 284 ? -10.462 17.340 28.147 1.00 41.00 284 SER A O 1
ATOM 2065 N N . ALA A 1 285 ? -10.089 15.584 29.504 1.00 43.47 285 ALA A N 1
ATOM 2066 C CA . ALA A 1 285 ? -10.911 16.065 30.595 1.00 43.47 285 ALA A CA 1
ATOM 2067 C C . ALA A 1 285 ? -10.115 17.031 31.486 1.00 43.47 285 ALA A C 1
ATOM 2069 O O . ALA A 1 285 ? -9.246 16.587 32.228 1.00 43.47 285 ALA A O 1
ATOM 2070 N N . THR A 1 286 ? -10.524 18.305 31.424 1.00 45.69 286 THR A N 1
ATOM 2071 C CA . THR A 1 286 ? -10.352 19.399 32.413 1.00 45.69 286 THR A CA 1
ATOM 2072 C C . THR A 1 286 ? -8.929 19.735 32.868 1.00 45.69 286 THR A C 1
ATOM 2074 O O . THR A 1 286 ? -8.430 19.092 33.814 1.00 45.69 286 THR A O 1
#

pLDDT: mean 70.15, std 22.67, range [29.91, 98.69]